Protein AF-A0A251SM09-F1 (afdb_monomer)

InterPro domains:
  IPR006501 Pectinesterase inhibitor domain [PF04043] (27-170)
  IPR006501 Pectinesterase inhibitor domain [SM00856] (23-170)
  IPR006501 Pectinesterase inhibitor domain [TIGR01614] (5-171)
  IPR035513 Invertase/pectin methylesterase inhibitor domain superfamily [G3DSA:1.20.140.40] (22-174)
  IPR035513 Invertase/pectin methylesterase inhibitor domain superfamily [SSF101148] (27-171)

Radius of gyration: 23.4 Å; Cα contacts (8 Å, |Δi|>4): 223; chains: 1; bounding box: 66×74×55 Å

Sequence (217 aa):
MKATFFICFLITFTFSCSSKTTTTTGSINWWCTQTPYYQTCTRYIAESSPSTANISINQFLDITVNTAIDEARLVLKRTQGIEARTNPNGIEKILWHSCADFFDGMVFTLNMVLDHTHQPSTDDIHTWISASITYIDVCEKGFETMNITTDLLPKVTTNLTQLLLNSLAISVVMKGANPPGLHELNFGDELYNFSGLKTVQPDVVVAKDGLGNFTTV

Nearest PDB structures (foldseek):
  1x91-assembly1_A  TM=7.752E-01  e=3.818E-04  Arabidopsis thaliana
  1xg2-assembly1_B  TM=8.541E-01  e=2.281E-03  Actinidia chinensis
  1x8z-assembly1_A-2  TM=7.102E-01  e=6.496E-04  Arabidopsis thaliana
  1x8z-assembly3_A  TM=7.102E-01  e=6.496E-04  Arabidopsis thaliana
  1x8z-assembly2_C  TM=6.693E-01  e=1.160E-03  Arabidopsis thaliana

Secondary structure (DSSP, 8-state):
------------------------EE-HHHHHHHSTTHHHHIIIIITT----S-EEHHHHHHHHHHHHHHHHHHHHHHHHHHHHHS-TTSHHHHHHHHHHHHHHHHHHHHHHHH-TTS---HHHHHHHHHHHHHHHHHHHHHHHHTT---SHHHHHHHHHHHHHHHHHHHHHHHTT---S-GGG---STTHHHHTTTTT---SS---TTS----S--

Foldseek 3Di:
DDDDDDDPPPPPPPPPPPPPPPQDWDDQLVLLVQAQLSVLSCVQQCVVDVDPDIDGLLVSLLRLLVSLLVLLVVLLVVLVVVLVVDDPPDPVSVLSVLLSVLSVVLSVLSVVLVPCVVPDDLLSQLLSLLSSLVSLVVSVVSCVVVVHDDPVSCVSCVSSNSSSSRSNLSSLVVVVDDDVTSNPDDCDPCSCVSSVVVPDPDPDDADPVNPRDDPDD

pLDDT: mean 81.62, std 19.91, range [34.66, 98.75]

Solvent-accessible surface area (backbone atoms only — not comparable to full-atom values): 12563 Å² total; per-residue (Å²): 142,84,82,87,84,87,82,80,82,79,78,80,77,78,75,77,76,74,76,76,77,74,80,61,62,39,31,52,61,59,54,22,67,34,28,56,42,25,71,60,36,35,62,67,47,30,68,72,49,82,55,83,59,68,40,41,62,68,58,50,41,50,53,36,47,52,50,28,39,55,43,29,53,52,37,26,54,52,33,50,54,48,31,74,72,35,59,92,89,38,72,65,25,57,50,32,47,53,32,28,53,31,33,49,52,28,42,56,40,52,50,55,66,68,38,66,90,72,59,69,49,56,64,50,42,35,47,35,46,38,51,39,53,46,36,53,54,53,38,54,46,50,34,58,75,69,71,52,87,65,80,59,56,60,72,55,43,49,67,40,51,43,36,44,51,34,35,41,39,51,31,46,47,70,65,67,52,84,66,101,41,47,44,74,58,68,66,65,98,39,38,57,58,73,61,47,63,76,76,58,75,68,90,59,82,77,50,91,83,71,75,73,79,70,96,72,114

Mean predicted aligned error: 11.38 Å

Structure (mmCIF, N/CA/C/O backbone):
data_AF-A0A251SM09-F1
#
_entry.id   AF-A0A251SM09-F1
#
loop_
_atom_site.group_PDB
_atom_site.id
_atom_site.type_symbol
_atom_site.label_atom_id
_atom_site.label_alt_id
_atom_site.label_comp_id
_atom_site.label_asym_id
_atom_site.label_entity_id
_atom_site.label_seq_id
_atom_site.pdbx_PDB_ins_code
_atom_site.Cartn_x
_atom_site.Cartn_y
_atom_site.Cartn_z
_atom_site.occupancy
_atom_site.B_iso_or_equiv
_atom_site.auth_seq_id
_atom_site.auth_comp_id
_atom_site.auth_asym_id
_atom_site.auth_atom_id
_atom_site.pdbx_PDB_model_num
ATOM 1 N N . MET A 1 1 ? 45.115 -60.097 -28.337 1.00 40.81 1 MET A N 1
ATOM 2 C CA . MET A 1 1 ? 45.601 -58.701 -28.375 1.00 40.81 1 MET A CA 1
ATOM 3 C C . MET A 1 1 ? 44.946 -57.979 -29.539 1.00 40.81 1 MET A C 1
ATOM 5 O O . MET A 1 1 ? 45.237 -58.333 -30.672 1.00 40.81 1 MET A O 1
ATOM 9 N N . LYS A 1 2 ? 44.043 -57.035 -29.260 1.00 34.66 2 LYS A N 1
ATOM 10 C CA . LYS A 1 2 ? 43.692 -55.879 -30.103 1.00 34.66 2 LYS A CA 1
ATOM 11 C C . LYS A 1 2 ? 42.839 -54.955 -29.233 1.00 34.66 2 LYS A C 1
ATOM 13 O O . LYS A 1 2 ? 41.837 -55.387 -28.673 1.00 34.66 2 LYS A O 1
ATOM 18 N N . ALA A 1 3 ? 43.372 -53.763 -29.010 1.00 36.56 3 ALA A N 1
ATOM 19 C CA . ALA A 1 3 ? 42.924 -52.800 -28.023 1.00 36.56 3 ALA A CA 1
ATOM 20 C C . ALA A 1 3 ? 41.714 -51.983 -28.503 1.00 36.56 3 ALA A C 1
ATOM 22 O O . ALA A 1 3 ? 41.488 -51.795 -29.695 1.00 36.56 3 ALA A O 1
ATOM 23 N N . THR A 1 4 ? 40.982 -51.521 -27.498 1.00 39.19 4 THR A N 1
ATOM 24 C CA . THR A 1 4 ? 39.908 -50.525 -27.431 1.00 39.19 4 THR A CA 1
ATOM 25 C C . THR A 1 4 ? 40.112 -49.259 -28.263 1.00 39.19 4 THR A C 1
ATOM 27 O O . THR A 1 4 ? 41.206 -48.712 -28.247 1.00 39.19 4 THR A O 1
ATOM 30 N N . PHE A 1 5 ? 39.019 -48.702 -28.800 1.00 40.19 5 PHE A N 1
ATOM 31 C CA . PHE A 1 5 ? 38.753 -47.254 -28.772 1.00 40.19 5 PHE A CA 1
ATOM 32 C C . PHE A 1 5 ? 37.235 -47.008 -28.717 1.00 40.19 5 PHE A C 1
ATOM 34 O O . PHE A 1 5 ? 36.524 -47.142 -29.709 1.00 40.19 5 PHE A O 1
ATOM 41 N N . PHE A 1 6 ? 36.745 -46.689 -27.517 1.00 42.41 6 PHE A N 1
ATOM 42 C CA . PHE A 1 6 ? 35.409 -46.149 -27.262 1.00 42.41 6 PHE A CA 1
ATOM 43 C C . PHE A 1 6 ? 35.500 -44.637 -27.507 1.00 42.41 6 PHE A C 1
ATOM 45 O O . PHE A 1 6 ? 36.200 -43.938 -26.776 1.00 42.41 6 PHE A O 1
ATOM 52 N N . ILE A 1 7 ? 34.862 -44.129 -28.561 1.00 47.03 7 ILE A N 1
ATOM 53 C CA . ILE A 1 7 ? 34.818 -42.689 -28.842 1.00 47.03 7 ILE A CA 1
ATOM 54 C C . ILE A 1 7 ? 33.615 -42.110 -28.092 1.00 47.03 7 ILE A C 1
ATOM 56 O O . ILE A 1 7 ? 32.473 -42.226 -28.531 1.00 47.03 7 ILE A O 1
ATOM 60 N N . CYS A 1 8 ? 33.886 -41.498 -26.938 1.00 38.41 8 CYS A N 1
ATOM 61 C CA . CYS A 1 8 ? 32.971 -40.579 -26.268 1.00 38.41 8 CYS A CA 1
ATOM 62 C C . CYS A 1 8 ? 32.810 -39.319 -27.127 1.00 38.41 8 CYS A C 1
ATOM 64 O O . CYS A 1 8 ? 33.667 -38.437 -27.104 1.00 38.41 8 CYS A O 1
ATOM 66 N N . PHE A 1 9 ? 31.708 -39.212 -27.867 1.00 41.38 9 PHE A N 1
ATOM 67 C CA . PHE A 1 9 ? 31.295 -37.947 -28.472 1.00 41.38 9 PHE A CA 1
ATOM 68 C C . PHE A 1 9 ? 30.574 -37.109 -27.401 1.00 41.38 9 PHE A C 1
ATOM 70 O O . PHE A 1 9 ? 29.351 -37.117 -27.282 1.00 41.38 9 PHE A O 1
ATOM 77 N N . LEU A 1 10 ? 31.358 -36.426 -26.563 1.00 42.72 10 LEU A N 1
ATOM 78 C CA . LEU A 1 10 ? 30.882 -35.379 -25.658 1.00 42.72 10 LEU A CA 1
ATOM 79 C C . LEU A 1 10 ? 30.533 -34.140 -26.494 1.00 42.72 10 LEU A C 1
ATOM 81 O O . LEU A 1 10 ? 31.370 -33.266 -26.704 1.00 42.72 10 LEU A O 1
ATOM 85 N N . ILE A 1 11 ? 29.298 -34.063 -26.991 1.00 52.12 11 ILE A N 1
ATOM 86 C CA . ILE A 1 11 ? 28.743 -32.806 -27.502 1.00 52.12 11 ILE A CA 1
ATOM 87 C C . ILE A 1 11 ? 28.301 -32.001 -26.282 1.00 52.12 11 ILE A C 1
ATOM 89 O O . ILE A 1 11 ? 27.167 -32.103 -25.820 1.00 52.12 11 ILE A O 1
ATOM 93 N N . THR A 1 12 ? 29.216 -31.207 -25.731 1.00 46.75 12 THR A N 1
ATOM 94 C CA . THR A 1 12 ? 28.869 -30.104 -24.835 1.00 46.75 12 THR A CA 1
ATOM 95 C C . THR A 1 12 ? 28.126 -29.056 -25.655 1.00 46.75 12 THR A C 1
ATOM 97 O O . THR A 1 12 ? 28.721 -28.129 -26.202 1.00 46.75 12 THR 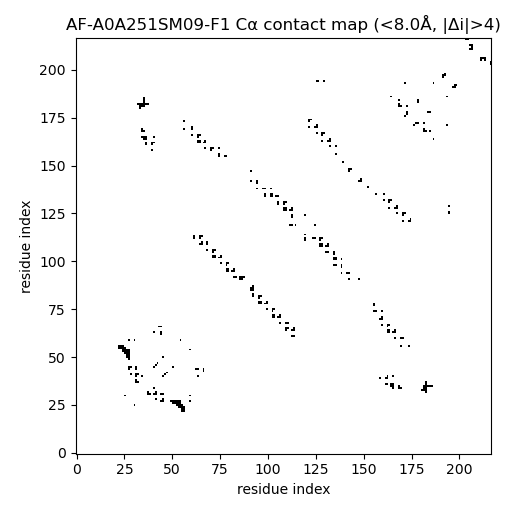A O 1
ATOM 100 N N . PHE A 1 13 ? 26.813 -29.221 -25.781 1.00 48.25 13 PHE A N 1
ATOM 101 C CA . PHE A 1 13 ? 25.936 -28.168 -26.267 1.00 48.25 13 PHE A CA 1
ATOM 102 C C . PHE A 1 13 ? 25.764 -27.167 -25.123 1.00 48.25 13 PHE A C 1
ATOM 104 O O . PHE A 1 13 ? 24.795 -27.209 -24.368 1.00 48.25 13 PHE A O 1
ATOM 111 N N . THR A 1 14 ? 26.753 -26.289 -24.941 1.00 43.91 14 THR A N 1
ATOM 112 C CA . THR A 1 14 ? 26.591 -25.078 -24.135 1.00 43.91 14 THR A CA 1
ATOM 113 C C . THR A 1 14 ? 25.651 -24.156 -24.897 1.00 43.91 14 THR A C 1
ATOM 115 O O . THR A 1 14 ? 26.076 -23.228 -25.585 1.00 43.91 14 THR A O 1
ATOM 118 N N . PHE A 1 15 ? 24.355 -24.444 -24.817 1.00 42.22 15 PHE A N 1
ATOM 119 C CA . PHE A 1 15 ? 23.328 -23.487 -25.176 1.00 42.22 15 PHE A CA 1
ATOM 120 C C . PHE A 1 15 ? 23.304 -22.446 -24.061 1.00 42.22 15 PHE A C 1
ATOM 122 O O . PHE A 1 15 ? 22.501 -22.511 -23.134 1.00 42.22 15 PHE A O 1
ATOM 129 N N . SER A 1 16 ? 24.239 -21.497 -24.122 1.00 35.97 16 SER A N 1
ATOM 130 C CA . SER A 1 16 ? 24.070 -20.225 -23.434 1.00 35.97 16 SER A CA 1
ATOM 131 C C . SER A 1 16 ? 22.885 -19.542 -24.097 1.00 35.97 16 SER A C 1
ATOM 133 O O . SER A 1 16 ? 23.033 -18.788 -25.058 1.00 35.97 16 SER A O 1
ATOM 135 N N . CYS A 1 17 ? 21.685 -19.847 -23.608 1.00 35.75 17 CYS A N 1
ATOM 136 C CA . CYS A 1 17 ? 20.539 -18.987 -23.798 1.00 35.75 17 CYS A CA 1
ATOM 137 C C . CYS A 1 17 ? 20.868 -17.695 -23.044 1.00 35.75 17 CYS A C 1
ATOM 139 O O . CYS A 1 17 ? 20.589 -17.558 -21.856 1.00 35.75 17 CYS A O 1
ATOM 141 N N . SER A 1 18 ? 21.551 -16.762 -23.708 1.00 37.22 18 SER A N 1
ATOM 142 C CA . SER A 1 18 ? 21.525 -15.375 -23.273 1.00 37.22 18 SER A CA 1
ATOM 143 C C . SER A 1 18 ? 20.091 -14.908 -23.461 1.00 37.22 18 SER A C 1
ATOM 145 O O . SER A 1 18 ? 19.724 -14.430 -24.535 1.00 37.22 18 SER A O 1
ATOM 147 N N . SER A 1 19 ? 19.278 -15.063 -22.418 1.00 39.91 19 SER A N 1
ATOM 148 C CA . SER A 1 19 ? 18.071 -14.270 -22.248 1.00 39.91 19 SER A CA 1
ATOM 149 C C . SER A 1 19 ? 18.524 -12.818 -22.276 1.00 39.91 19 SER A C 1
ATOM 151 O O . SER A 1 19 ? 19.029 -12.291 -21.288 1.00 39.91 19 SER A O 1
ATOM 153 N N . LYS A 1 20 ? 18.437 -12.178 -23.445 1.00 38.66 20 LYS A N 1
ATOM 154 C CA . LYS A 1 20 ? 18.522 -10.727 -23.533 1.00 38.66 20 LYS A CA 1
ATOM 155 C C . LYS A 1 20 ? 17.325 -10.221 -22.743 1.00 38.66 20 LYS A C 1
ATOM 157 O O . LYS A 1 20 ? 16.211 -10.229 -23.255 1.00 38.66 20 LYS A O 1
ATOM 162 N N . THR A 1 21 ? 17.541 -9.833 -21.493 1.00 43.03 21 THR A N 1
ATOM 163 C CA . THR A 1 21 ? 16.597 -9.000 -20.760 1.00 43.03 21 THR A CA 1
ATOM 164 C C . THR A 1 21 ? 16.536 -7.682 -21.517 1.00 43.03 21 THR A C 1
ATOM 166 O O . THR A 1 21 ? 17.366 -6.793 -21.352 1.00 43.03 21 THR A O 1
ATOM 169 N N . THR A 1 22 ? 15.604 -7.571 -22.460 1.00 49.38 22 THR A N 1
ATOM 170 C CA . THR A 1 22 ? 15.238 -6.276 -23.017 1.00 49.38 22 THR A CA 1
ATOM 171 C C . THR A 1 22 ? 14.690 -5.464 -21.858 1.00 49.38 22 THR A C 1
ATOM 173 O O . THR A 1 22 ? 13.585 -5.731 -21.386 1.00 49.38 22 THR A O 1
ATOM 176 N N . THR A 1 23 ? 15.487 -4.523 -21.350 1.00 63.53 23 THR A N 1
ATOM 177 C CA . THR A 1 23 ? 15.051 -3.573 -20.330 1.00 63.53 23 THR A CA 1
ATOM 178 C C . THR A 1 23 ? 13.904 -2.769 -20.925 1.00 63.53 23 THR A C 1
ATOM 180 O O . THR A 1 23 ? 14.122 -1.850 -21.714 1.00 63.53 23 THR A O 1
ATOM 183 N N . THR A 1 24 ? 12.673 -3.168 -20.608 1.00 80.56 24 THR A N 1
ATOM 184 C CA . THR A 1 24 ? 11.477 -2.464 -21.066 1.00 80.56 24 THR A CA 1
ATOM 185 C C . THR A 1 24 ? 11.518 -1.066 -20.469 1.00 80.56 24 THR A C 1
ATOM 187 O O . THR A 1 24 ? 11.644 -0.901 -19.253 1.00 80.56 24 THR A O 1
ATOM 190 N N . THR A 1 25 ? 11.473 -0.060 -21.338 1.00 89.50 25 THR A N 1
ATOM 191 C CA . THR A 1 25 ? 11.420 1.348 -20.948 1.00 89.50 25 THR A CA 1
ATOM 192 C C . THR A 1 25 ? 10.207 1.993 -21.595 1.00 89.50 25 THR A C 1
ATOM 194 O O . THR A 1 25 ? 9.814 1.623 -22.701 1.00 89.50 25 THR A O 1
ATOM 197 N N . GLY A 1 26 ? 9.613 2.956 -20.904 1.00 90.44 26 GLY A N 1
ATOM 198 C CA . GLY A 1 26 ? 8.434 3.663 -21.382 1.00 90.44 26 GLY A CA 1
ATOM 199 C C . GLY A 1 26 ? 8.214 4.951 -20.607 1.00 90.44 26 GLY A C 1
ATOM 200 O O . GLY A 1 26 ? 8.787 5.150 -19.535 1.00 90.44 26 GLY A O 1
ATOM 201 N N . SER A 1 27 ? 7.400 5.843 -21.164 1.00 92.25 27 SER A N 1
ATOM 202 C CA . SER A 1 27 ? 6.956 7.041 -20.445 1.00 92.25 27 SER A CA 1
ATOM 203 C C . SER A 1 27 ? 6.080 6.663 -19.247 1.00 92.25 27 SER A C 1
ATOM 205 O O . SER A 1 27 ? 5.432 5.614 -19.257 1.00 92.25 27 SER A O 1
ATOM 207 N N . ILE A 1 28 ? 5.996 7.541 -18.243 1.00 93.12 28 ILE A N 1
ATOM 208 C CA . ILE A 1 28 ? 5.111 7.354 -17.079 1.00 93.12 28 ILE A CA 1
ATOM 209 C C . ILE A 1 28 ? 3.658 7.130 -17.518 1.00 93.12 28 ILE A C 1
ATOM 211 O O . ILE A 1 28 ? 2.991 6.231 -17.016 1.00 93.12 28 ILE A O 1
ATOM 215 N N . ASN A 1 29 ? 3.176 7.910 -18.493 1.00 92.31 29 ASN A N 1
ATOM 216 C CA . ASN A 1 29 ? 1.813 7.763 -18.995 1.00 92.31 29 ASN A CA 1
ATOM 217 C C . ASN A 1 29 ? 1.586 6.376 -19.608 1.00 92.31 29 ASN A C 1
ATOM 219 O O . ASN A 1 29 ? 0.585 5.732 -19.309 1.00 92.31 29 ASN A O 1
ATOM 223 N N . TRP A 1 30 ? 2.529 5.895 -20.425 1.00 91.44 30 TRP A N 1
ATOM 224 C CA . TRP A 1 30 ? 2.449 4.543 -20.972 1.00 91.44 30 TRP A CA 1
ATOM 225 C C . TRP A 1 30 ? 2.431 3.504 -19.851 1.00 91.44 30 TRP A C 1
ATOM 227 O O . TRP A 1 30 ? 1.518 2.687 -19.818 1.00 91.44 30 TRP A O 1
ATOM 237 N N . TRP A 1 31 ? 3.348 3.586 -18.886 1.00 92.44 31 TRP A N 1
ATOM 238 C CA . TRP A 1 31 ? 3.381 2.667 -17.751 1.00 92.44 31 TRP A CA 1
ATOM 239 C C . TRP A 1 31 ? 2.065 2.643 -16.959 1.00 92.44 31 TRP A C 1
ATOM 241 O O . TRP A 1 31 ? 1.559 1.561 -16.673 1.00 92.44 31 TRP A O 1
ATOM 251 N N . CYS A 1 32 ? 1.448 3.798 -16.692 1.00 93.50 32 CYS A N 1
ATOM 252 C CA . CYS A 1 32 ? 0.138 3.858 -16.038 1.00 93.50 32 CYS A CA 1
ATOM 253 C C . CYS A 1 32 ? -0.972 3.172 -16.838 1.00 93.50 32 CYS A C 1
ATOM 255 O O . CYS A 1 32 ? -1.816 2.513 -16.242 1.00 93.50 32 CYS A O 1
ATOM 257 N N . THR A 1 33 ? -0.974 3.264 -18.175 1.00 91.25 33 THR A N 1
ATOM 258 C CA . THR A 1 33 ? -1.956 2.517 -18.993 1.00 91.25 33 THR A CA 1
ATOM 259 C C . THR A 1 33 ? -1.786 1.009 -18.888 1.00 91.25 33 THR A C 1
ATOM 261 O O . THR A 1 33 ? -2.719 0.272 -19.188 1.00 91.25 33 THR A O 1
ATOM 264 N N . GLN A 1 34 ? -0.604 0.553 -18.471 1.00 89.06 34 GLN A N 1
ATOM 265 C CA . GLN A 1 34 ? -0.368 -0.856 -18.248 1.00 89.06 34 GLN A CA 1
ATOM 266 C C . GLN A 1 34 ? -0.895 -1.298 -16.882 1.00 89.06 34 GLN A C 1
ATOM 268 O O . GLN A 1 34 ? -1.129 -2.475 -16.728 1.00 89.06 34 GLN A O 1
ATOM 273 N N . THR A 1 35 ? -1.124 -0.447 -15.881 1.00 89.50 35 THR A N 1
ATOM 274 C CA . THR A 1 35 ? -1.537 -0.934 -14.551 1.00 89.50 35 THR A CA 1
ATOM 275 C C . THR A 1 35 ? -3.037 -1.288 -14.489 1.00 89.50 35 THR A C 1
ATOM 277 O O . THR A 1 35 ? -3.842 -0.749 -15.259 1.00 89.50 35 THR A O 1
ATOM 280 N N . PRO A 1 36 ? -3.474 -2.174 -13.570 1.00 90.31 36 PRO A N 1
ATOM 281 C CA . PRO A 1 36 ? -4.890 -2.549 -13.465 1.00 90.31 36 PRO A CA 1
ATOM 282 C C . PRO A 1 36 ? -5.781 -1.378 -13.029 1.00 90.31 36 PRO A C 1
ATOM 284 O O . PRO A 1 36 ? -6.896 -1.230 -13.523 1.00 90.31 36 PRO A O 1
ATOM 287 N N . TYR A 1 37 ? -5.270 -0.471 -12.188 1.00 92.62 37 TYR A N 1
ATOM 288 C CA . TYR A 1 37 ? -5.951 0.769 -11.800 1.00 92.62 37 TYR A CA 1
ATOM 289 C C . TYR A 1 37 ? -5.323 1.981 -12.489 1.00 92.62 37 TYR A C 1
ATOM 291 O O . TYR A 1 37 ? -4.775 2.879 -11.836 1.00 92.62 37 TYR A O 1
ATOM 299 N N . TYR A 1 38 ? -5.402 2.002 -13.823 1.00 94.19 38 TYR A N 1
ATOM 300 C CA . TYR A 1 38 ? -4.773 3.028 -14.660 1.00 94.19 38 TYR A CA 1
ATOM 301 C C . TYR A 1 38 ? -5.224 4.453 -14.305 1.00 94.19 38 TYR A C 1
ATOM 303 O O . TYR A 1 38 ? -4.393 5.350 -14.228 1.00 94.19 38 TYR A O 1
ATOM 311 N N . GLN A 1 39 ? -6.513 4.672 -14.011 1.00 95.50 39 GLN A N 1
ATOM 312 C CA . GLN A 1 39 ? -7.045 6.002 -13.666 1.00 95.50 39 GLN A CA 1
ATOM 313 C C . GLN A 1 39 ? -6.394 6.565 -12.399 1.00 95.50 39 GLN A C 1
ATOM 315 O O . GLN A 1 39 ? -6.033 7.741 -12.336 1.00 95.50 39 GLN A O 1
ATOM 320 N N . THR A 1 40 ? -6.213 5.710 -11.393 1.00 95.81 40 THR A N 1
ATOM 321 C CA . THR A 1 40 ? -5.561 6.080 -10.135 1.00 95.81 40 THR A CA 1
ATOM 322 C C . THR A 1 40 ? -4.070 6.298 -10.339 1.00 95.81 40 THR A C 1
ATOM 324 O O . THR A 1 40 ? -3.541 7.276 -9.817 1.00 95.81 40 THR A O 1
ATOM 327 N N . CYS A 1 41 ? -3.408 5.486 -11.169 1.00 96.25 41 CYS A N 1
ATOM 328 C CA . CYS A 1 41 ? -2.023 5.743 -11.564 1.00 96.25 41 CYS A CA 1
ATOM 329 C C . CYS A 1 41 ? -1.874 7.100 -12.263 1.00 96.25 41 CYS A C 1
ATOM 331 O O . CYS A 1 41 ? -1.058 7.918 -11.850 1.00 96.25 41 CYS A O 1
ATOM 333 N N . THR A 1 42 ? -2.692 7.386 -13.280 1.00 95.06 42 THR A N 1
ATOM 334 C CA . THR A 1 42 ? -2.628 8.647 -14.028 1.00 95.06 42 THR A CA 1
ATOM 335 C C . THR A 1 42 ? -2.777 9.847 -13.098 1.00 95.06 42 THR A C 1
ATOM 337 O O . THR A 1 42 ? -1.922 10.728 -13.107 1.00 95.06 42 THR A O 1
ATOM 340 N N . ARG A 1 43 ? -3.796 9.837 -12.233 1.00 95.81 43 ARG A N 1
ATOM 341 C CA . ARG A 1 43 ? -4.071 10.932 -11.298 1.00 95.81 43 ARG A CA 1
ATOM 342 C C . ARG A 1 43 ? -2.957 11.162 -10.278 1.00 95.81 43 ARG A C 1
ATOM 344 O O . ARG A 1 43 ? -2.604 12.301 -9.998 1.00 95.81 43 ARG A O 1
ATOM 351 N N . TYR A 1 44 ? -2.433 10.099 -9.673 1.00 95.81 44 TYR A N 1
ATOM 352 C CA . TYR A 1 44 ? -1.445 10.248 -8.602 1.00 95.81 44 TYR A CA 1
ATOM 353 C C . TYR A 1 44 ? -0.008 10.380 -9.103 1.00 95.81 44 TYR A C 1
ATOM 355 O O . TYR A 1 44 ? 0.809 10.985 -8.415 1.00 95.81 44 TYR A O 1
ATOM 363 N N . ILE A 1 45 ? 0.307 9.817 -10.271 1.00 94.19 45 ILE A N 1
ATOM 364 C CA . ILE A 1 45 ? 1.683 9.661 -10.754 1.00 94.19 45 ILE A CA 1
ATOM 365 C C . ILE A 1 45 ? 1.918 10.461 -12.037 1.00 94.19 45 ILE A C 1
ATOM 367 O O . ILE A 1 45 ? 2.832 11.281 -12.095 1.00 94.19 45 ILE A O 1
ATOM 371 N N . ALA A 1 46 ? 1.115 10.243 -13.082 1.00 89.31 46 ALA A N 1
ATOM 372 C CA . ALA A 1 46 ? 1.358 10.892 -14.374 1.00 89.31 46 ALA A CA 1
ATOM 373 C C . ALA A 1 46 ? 1.074 12.404 -14.337 1.00 89.31 46 ALA A C 1
ATOM 375 O O . ALA A 1 46 ? 1.819 13.186 -14.924 1.00 89.31 46 ALA A O 1
ATOM 376 N N . GLU A 1 47 ? 0.023 12.821 -13.630 1.00 90.00 47 GLU A N 1
ATOM 377 C CA . GLU A 1 47 ? -0.343 14.235 -13.475 1.00 90.00 47 GLU A CA 1
ATOM 378 C C . GLU A 1 47 ? 0.585 14.981 -12.506 1.00 90.00 47 GLU A C 1
ATOM 380 O O . GLU A 1 47 ? 0.850 16.167 -12.697 1.00 90.00 47 GLU A O 1
ATOM 385 N N . SER A 1 48 ? 1.108 14.294 -11.485 1.00 82.12 48 SER A N 1
ATOM 386 C CA . SER A 1 48 ? 2.029 14.880 -10.502 1.00 82.12 48 SER A CA 1
ATOM 387 C C . SER A 1 48 ? 3.463 14.998 -11.028 1.00 82.12 48 SER A C 1
ATOM 389 O O . SER A 1 48 ? 4.212 15.871 -10.587 1.00 82.12 48 SER A O 1
ATOM 391 N N . SER A 1 49 ? 3.837 14.159 -11.999 1.00 75.88 49 SER A N 1
ATOM 392 C CA . SER A 1 49 ? 5.149 14.152 -12.641 1.00 75.88 49 SER A CA 1
ATOM 393 C C . SER A 1 49 ? 5.005 14.023 -14.163 1.00 75.88 49 SER A C 1
ATOM 395 O O . SER A 1 49 ? 5.161 12.928 -14.716 1.00 75.88 49 SER A O 1
ATOM 397 N N . PRO A 1 50 ? 4.734 15.135 -14.878 1.00 69.62 50 PRO A N 1
ATOM 398 C CA . PRO A 1 50 ? 4.631 15.157 -16.335 1.00 69.62 50 PRO A CA 1
ATOM 399 C C . PRO A 1 50 ? 6.028 15.083 -16.974 1.00 69.62 50 PRO A C 1
ATOM 401 O O . PRO A 1 50 ? 6.483 15.995 -17.663 1.00 69.62 50 PRO A O 1
ATOM 404 N N . SER A 1 51 ? 6.754 13.999 -16.708 1.00 76.12 51 SER A N 1
ATOM 405 C CA . SER A 1 51 ? 8.030 13.701 -17.345 1.00 76.12 51 SER A CA 1
ATOM 406 C C . SER A 1 51 ? 7.797 12.995 -18.677 1.00 76.12 51 SER A C 1
ATOM 408 O O . SER A 1 51 ? 7.040 12.028 -18.770 1.00 76.12 51 SER A O 1
ATOM 410 N N . THR A 1 52 ? 8.494 13.453 -19.714 1.00 75.06 52 THR A N 1
ATOM 411 C CA . THR A 1 52 ? 8.532 12.798 -21.030 1.00 75.06 52 THR A CA 1
ATOM 412 C C . THR A 1 52 ? 9.663 11.776 -21.145 1.00 75.06 52 THR A C 1
ATOM 414 O O . THR A 1 52 ? 9.791 11.122 -22.180 1.00 75.06 52 THR A O 1
ATOM 417 N N . ALA A 1 53 ? 10.492 11.628 -20.106 1.00 87.19 53 ALA A N 1
ATOM 418 C CA . ALA A 1 53 ? 11.593 10.679 -20.110 1.00 87.19 53 ALA A CA 1
ATOM 419 C C . ALA A 1 53 ? 11.078 9.235 -20.062 1.00 87.19 53 ALA A C 1
ATOM 421 O O . ALA A 1 53 ? 10.145 8.909 -19.324 1.00 87.19 53 ALA A O 1
ATOM 422 N N . ASN A 1 54 ? 11.734 8.359 -20.821 1.00 91.88 54 ASN A N 1
ATOM 423 C CA . ASN A 1 54 ? 11.510 6.926 -20.704 1.00 91.88 54 ASN A CA 1
ATOM 424 C C . ASN A 1 54 ? 12.209 6.404 -19.449 1.00 91.88 54 ASN A C 1
ATOM 426 O O . ASN A 1 54 ? 13.408 6.621 -19.265 1.00 91.88 54 ASN A O 1
ATOM 430 N N . ILE A 1 55 ? 11.459 5.691 -18.617 1.00 93.12 55 ILE A N 1
ATOM 431 C CA . ILE A 1 55 ? 11.938 5.079 -17.379 1.00 93.12 55 ILE A CA 1
ATOM 432 C C . ILE A 1 55 ? 11.836 3.558 -17.464 1.00 93.12 55 ILE A C 1
ATOM 434 O O . ILE A 1 55 ? 10.971 3.012 -18.157 1.00 93.12 55 ILE A O 1
ATOM 438 N N . SER A 1 56 ? 12.744 2.880 -16.770 1.00 93.38 56 SER A N 1
ATOM 439 C CA . SER A 1 56 ? 12.724 1.427 -16.589 1.00 93.3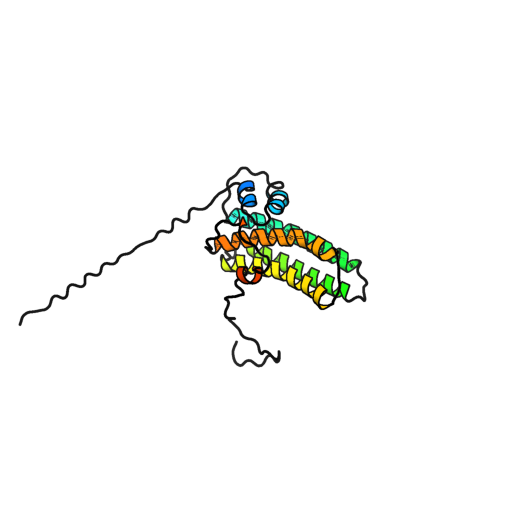8 56 SER A CA 1
ATOM 440 C C . SER A 1 56 ? 11.594 0.978 -15.658 1.00 93.38 56 SER A C 1
ATOM 442 O O . SER A 1 56 ? 11.059 1.775 -14.888 1.00 93.38 56 SER A O 1
ATOM 444 N N . ILE A 1 57 ? 11.277 -0.319 -15.684 1.00 91.69 57 ILE A N 1
ATOM 445 C CA . ILE A 1 57 ? 10.304 -0.922 -14.762 1.00 91.69 57 ILE A CA 1
ATOM 446 C C . ILE A 1 57 ? 10.685 -0.726 -13.285 1.00 91.69 57 ILE A C 1
ATOM 448 O O . ILE A 1 57 ? 9.813 -0.423 -12.480 1.00 91.69 57 ILE A O 1
ATOM 452 N N . ASN A 1 58 ? 11.978 -0.798 -12.942 1.00 93.19 58 ASN A N 1
ATOM 453 C CA . ASN A 1 58 ? 12.458 -0.575 -11.572 1.00 93.19 58 ASN A CA 1
ATOM 454 C C . ASN A 1 58 ? 12.210 0.872 -11.123 1.00 93.19 58 ASN A C 1
ATOM 456 O O . ASN A 1 58 ? 11.694 1.110 -10.041 1.00 93.19 58 ASN A O 1
ATOM 460 N N . GLN A 1 59 ? 12.500 1.847 -11.989 1.00 94.44 59 GLN A N 1
ATOM 461 C CA . GLN A 1 59 ? 12.205 3.253 -11.696 1.00 94.44 59 GLN A CA 1
ATOM 462 C C . GLN A 1 59 ? 10.698 3.507 -11.576 1.00 94.44 59 GLN A C 1
ATOM 464 O O . GLN A 1 59 ? 10.274 4.318 -10.758 1.00 94.44 59 GLN A O 1
ATOM 469 N N . PHE A 1 60 ? 9.879 2.833 -12.387 1.00 95.06 60 PHE A N 1
ATOM 470 C CA . PHE A 1 60 ? 8.427 2.954 -12.287 1.00 95.06 60 PHE A CA 1
ATOM 471 C C . PHE A 1 60 ? 7.869 2.294 -11.014 1.00 95.06 60 PHE A C 1
ATOM 473 O O . PHE A 1 60 ? 6.947 2.842 -10.406 1.00 95.06 60 PHE A O 1
ATOM 480 N N . LEU A 1 61 ? 8.454 1.175 -10.566 1.00 95.94 61 LEU A N 1
ATOM 481 C CA . LEU A 1 61 ? 8.158 0.573 -9.266 1.00 95.94 61 LEU A CA 1
ATOM 482 C C . LEU A 1 61 ? 8.454 1.564 -8.136 1.00 95.94 61 LEU A C 1
ATOM 484 O O . LEU A 1 61 ? 7.558 1.829 -7.340 1.00 95.94 61 LEU A O 1
ATOM 488 N N . ASP A 1 62 ? 9.654 2.154 -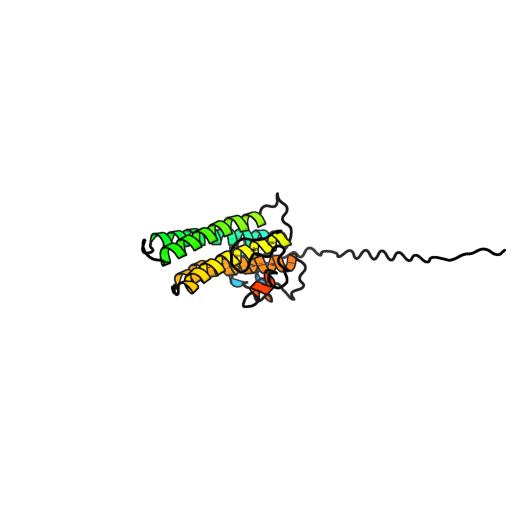8.109 1.00 96.62 62 ASP A N 1
ATOM 489 C CA . ASP A 1 62 ? 10.055 3.121 -7.077 1.00 96.62 62 ASP A CA 1
ATOM 490 C C . ASP A 1 62 ? 9.058 4.283 -6.980 1.00 96.62 62 ASP A C 1
ATOM 492 O O . ASP A 1 62 ? 8.618 4.654 -5.892 1.00 96.62 62 ASP A O 1
ATOM 496 N N . ILE A 1 63 ? 8.642 4.828 -8.127 1.00 96.31 63 ILE A N 1
ATOM 497 C CA . ILE A 1 63 ? 7.651 5.909 -8.189 1.00 96.31 63 ILE A CA 1
ATOM 498 C C . ILE A 1 63 ? 6.296 5.449 -7.633 1.00 96.31 63 ILE A C 1
ATOM 500 O O . ILE A 1 63 ? 5.675 6.172 -6.850 1.00 96.31 63 ILE A O 1
ATOM 504 N N . THR A 1 64 ? 5.827 4.261 -8.022 1.00 96.88 64 THR A N 1
ATOM 505 C CA . THR A 1 64 ? 4.509 3.751 -7.608 1.00 96.88 64 THR A CA 1
ATOM 506 C C . THR A 1 64 ? 4.486 3.429 -6.114 1.00 96.88 64 THR A C 1
ATOM 508 O O . THR A 1 64 ? 3.550 3.823 -5.418 1.00 96.88 64 THR A O 1
ATOM 511 N N . VAL A 1 65 ? 5.547 2.808 -5.595 1.00 98.38 65 VAL A N 1
ATOM 512 C CA . VAL A 1 65 ? 5.709 2.496 -4.169 1.00 98.38 65 VAL A CA 1
ATOM 513 C C . VAL A 1 65 ? 5.841 3.771 -3.342 1.00 98.38 65 VAL A C 1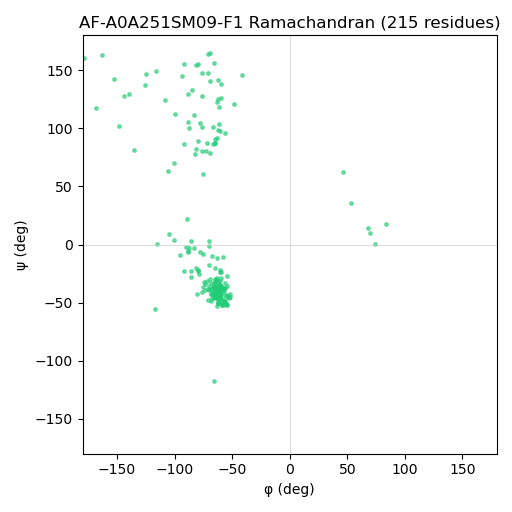
ATOM 515 O O . VAL A 1 65 ? 5.149 3.909 -2.337 1.00 98.38 65 VAL A O 1
ATOM 518 N N . ASN A 1 66 ? 6.652 4.741 -3.772 1.00 98.12 66 ASN A N 1
ATOM 519 C CA . ASN A 1 66 ? 6.769 6.018 -3.065 1.00 98.12 66 ASN A CA 1
ATOM 520 C C . ASN A 1 66 ? 5.423 6.759 -3.009 1.00 98.12 66 ASN A C 1
ATOM 522 O O . ASN A 1 66 ? 5.038 7.288 -1.969 1.00 98.12 66 ASN A O 1
ATOM 526 N N . THR A 1 67 ? 4.658 6.725 -4.101 1.00 98.06 67 THR A N 1
ATOM 527 C CA . THR A 1 67 ? 3.302 7.291 -4.146 1.00 98.06 67 THR A CA 1
ATOM 528 C C . THR A 1 67 ? 2.350 6.568 -3.184 1.00 98.06 67 THR A C 1
ATOM 530 O O . THR A 1 67 ? 1.553 7.212 -2.501 1.00 98.06 67 THR A O 1
ATOM 533 N N . ALA A 1 68 ? 2.441 5.237 -3.087 1.00 98.50 68 ALA A N 1
ATOM 534 C CA . ALA A 1 68 ? 1.669 4.456 -2.123 1.00 98.50 68 ALA A CA 1
ATOM 535 C C . ALA A 1 68 ? 2.060 4.778 -0.670 1.00 98.50 68 ALA A C 1
ATOM 537 O O . ALA A 1 68 ? 1.176 4.884 0.173 1.00 9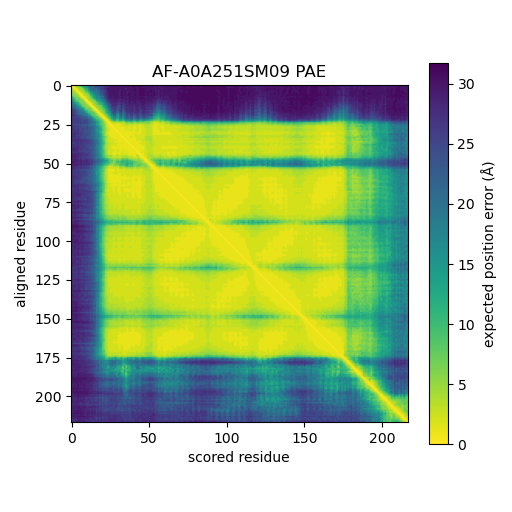8.50 68 ALA A O 1
ATOM 538 N N . ILE A 1 69 ? 3.346 5.005 -0.377 1.00 98.75 69 ILE A N 1
ATOM 539 C CA . ILE A 1 69 ? 3.820 5.453 0.946 1.00 98.75 69 ILE A CA 1
ATOM 540 C C . ILE A 1 69 ? 3.203 6.804 1.317 1.00 98.75 69 ILE A C 1
ATOM 542 O O . ILE A 1 69 ? 2.751 6.989 2.450 1.00 98.75 69 ILE A O 1
ATOM 546 N N . ASP A 1 70 ? 3.169 7.750 0.380 1.00 98.31 70 ASP A N 1
ATOM 547 C CA . ASP A 1 70 ? 2.595 9.070 0.632 1.00 98.31 70 ASP A CA 1
ATOM 548 C C . ASP A 1 70 ? 1.085 8.991 0.903 1.00 98.31 70 ASP A C 1
ATOM 550 O O . ASP A 1 70 ? 0.609 9.581 1.879 1.00 98.31 70 ASP A O 1
ATOM 554 N N . GLU A 1 71 ? 0.328 8.200 0.134 1.00 98.38 71 GLU A N 1
ATOM 555 C CA . GLU A 1 71 ? -1.090 7.959 0.440 1.00 98.38 71 GLU A CA 1
ATOM 556 C C . GLU A 1 71 ? -1.262 7.172 1.753 1.00 98.38 71 GLU A C 1
ATOM 558 O O . GLU A 1 71 ? -2.157 7.501 2.531 1.00 98.38 71 GLU A O 1
ATOM 563 N N . ALA A 1 72 ? -0.389 6.211 2.076 1.00 98.56 72 ALA A N 1
ATOM 564 C CA . ALA A 1 72 ? -0.433 5.458 3.334 1.00 98.56 72 ALA A CA 1
ATOM 565 C C . ALA A 1 72 ? -0.256 6.372 4.554 1.00 98.56 72 ALA A C 1
ATOM 567 O O . ALA A 1 72 ? -1.010 6.269 5.521 1.00 98.56 72 ALA A O 1
ATOM 568 N N . ARG A 1 73 ? 0.658 7.349 4.491 1.00 98.75 73 ARG A N 1
ATOM 569 C CA . ARG A 1 73 ? 0.815 8.379 5.535 1.00 98.75 73 ARG A CA 1
ATOM 570 C C . ARG A 1 73 ? -0.443 9.239 5.689 1.00 98.75 73 ARG A C 1
ATOM 572 O O . ARG A 1 73 ? -0.823 9.588 6.810 1.00 98.75 73 ARG A O 1
ATOM 579 N N . LEU A 1 74 ? -1.112 9.582 4.584 1.00 98.38 74 LEU A N 1
ATOM 580 C CA . LEU A 1 74 ? -2.388 10.305 4.627 1.00 98.38 74 LEU A CA 1
ATOM 581 C C . LEU A 1 74 ? -3.497 9.451 5.250 1.00 98.38 74 LEU A C 1
ATOM 583 O O . LEU A 1 74 ? -4.266 9.957 6.071 1.00 98.38 74 LEU A O 1
ATOM 587 N N . VAL A 1 75 ? -3.568 8.170 4.892 1.00 98.31 75 VAL A N 1
ATOM 588 C CA . VAL A 1 75 ? -4.511 7.189 5.438 1.00 98.31 75 VAL A CA 1
ATOM 589 C C . VAL A 1 75 ? -4.296 6.976 6.933 1.00 98.31 75 VAL A C 1
ATOM 591 O O . VAL A 1 75 ? -5.264 7.067 7.688 1.00 98.31 75 VAL A O 1
ATOM 594 N N . LEU A 1 76 ? -3.052 6.812 7.385 1.00 98.69 76 LEU A N 1
ATOM 595 C CA . LEU A 1 76 ? -2.688 6.737 8.801 1.00 98.69 76 LEU A CA 1
ATOM 596 C C . LEU A 1 76 ? -3.204 7.962 9.566 1.00 98.69 76 LEU A C 1
ATOM 598 O O . LEU A 1 76 ? -3.953 7.833 10.535 1.00 98.69 76 LEU A O 1
ATOM 602 N N . LYS A 1 77 ? -2.899 9.170 9.077 1.00 98.50 77 LYS A N 1
ATOM 603 C CA . LYS A 1 77 ? -3.345 10.419 9.712 1.00 98.50 77 LYS A CA 1
ATOM 604 C C . LYS A 1 77 ? -4.871 10.552 9.742 1.00 98.50 77 LYS A C 1
ATOM 606 O O . LYS A 1 77 ? -5.435 11.005 10.740 1.00 98.50 77 LYS A O 1
ATOM 611 N N . ARG A 1 78 ? -5.558 10.195 8.649 1.00 98.00 78 ARG A N 1
ATOM 612 C CA . ARG A 1 78 ? -7.032 10.195 8.584 1.00 98.00 78 ARG A CA 1
ATOM 613 C C . ARG A 1 78 ? -7.612 9.226 9.612 1.00 98.00 78 ARG A C 1
ATOM 615 O O . ARG A 1 78 ? -8.531 9.611 10.330 1.00 98.00 78 ARG A O 1
ATOM 622 N N . THR A 1 79 ? -7.036 8.033 9.709 1.00 98.12 79 THR A N 1
ATOM 623 C CA . THR A 1 79 ? -7.440 6.964 10.628 1.00 98.12 79 THR A CA 1
ATOM 624 C C . THR A 1 79 ? -7.290 7.386 12.085 1.00 98.12 79 THR A C 1
ATOM 626 O O . THR A 1 79 ? -8.274 7.369 12.819 1.00 98.12 79 THR A O 1
ATOM 629 N N . GLN A 1 80 ? -6.129 7.919 12.473 1.00 98.12 80 GLN A N 1
ATOM 630 C CA . GLN A 1 80 ? -5.906 8.497 13.806 1.00 98.12 80 GLN A CA 1
ATOM 631 C C . GLN A 1 80 ? -6.902 9.627 14.119 1.00 98.12 80 GLN A C 1
ATOM 633 O O . GLN A 1 80 ? -7.413 9.756 15.232 1.00 98.12 80 GLN A O 1
ATOM 638 N N . GLY A 1 81 ? -7.237 10.451 13.121 1.00 98.00 81 GLY A N 1
ATOM 639 C CA . GLY A 1 81 ? -8.256 11.489 13.265 1.00 98.00 81 GLY A CA 1
ATOM 640 C C . GLY A 1 81 ? -9.668 10.937 13.498 1.00 98.00 81 GLY A C 1
ATOM 641 O O . GLY A 1 81 ? -10.451 11.558 14.219 1.00 98.00 81 GLY A O 1
ATOM 642 N N . ILE A 1 82 ? -10.018 9.803 12.887 1.00 96.81 82 ILE A N 1
ATOM 643 C CA . ILE A 1 82 ? -11.295 9.111 13.117 1.00 96.81 82 ILE A CA 1
ATOM 644 C C . ILE A 1 82 ? -11.297 8.477 14.510 1.00 96.81 82 ILE A C 1
ATOM 646 O O . ILE A 1 82 ? -12.223 8.725 15.283 1.00 96.81 82 ILE A O 1
ATOM 650 N N . GLU A 1 83 ? -10.235 7.760 14.876 1.00 97.06 83 GLU A N 1
ATOM 651 C CA . GLU A 1 83 ? -10.045 7.159 16.200 1.00 97.06 83 GLU A CA 1
ATOM 652 C C . GLU A 1 83 ? -10.226 8.190 17.331 1.00 97.06 83 GLU A C 1
ATOM 654 O O . GLU A 1 83 ? -10.948 7.955 18.306 1.00 97.06 83 GLU A O 1
ATOM 659 N N . ALA A 1 84 ? -9.626 9.375 17.182 1.00 97.56 84 ALA A N 1
ATOM 660 C CA . ALA A 1 84 ? -9.709 10.454 18.165 1.00 97.56 84 ALA A CA 1
ATOM 661 C C . ALA A 1 84 ? -11.141 10.982 18.375 1.00 97.56 84 ALA A C 1
ATOM 663 O O . ALA A 1 84 ? -11.464 11.451 19.465 1.00 97.56 84 ALA A O 1
ATOM 664 N N . ARG A 1 85 ? -11.998 10.902 17.349 1.00 96.31 85 ARG A N 1
ATOM 665 C CA . ARG A 1 85 ? -13.407 11.337 17.392 1.00 96.31 85 ARG A CA 1
ATOM 666 C C . ARG A 1 85 ? -14.385 10.202 17.696 1.00 96.31 85 ARG A C 1
ATOM 668 O O . ARG A 1 85 ? -15.563 10.468 17.919 1.00 96.31 85 ARG A O 1
ATOM 675 N N . THR A 1 86 ? -13.912 8.960 17.695 1.00 95.69 86 THR A N 1
ATOM 676 C CA . THR A 1 86 ? -14.727 7.778 17.982 1.00 95.69 86 THR A CA 1
ATOM 677 C C . THR A 1 86 ? -14.979 7.671 19.485 1.00 95.69 86 THR A C 1
ATOM 679 O O . THR A 1 86 ? -14.135 8.063 20.296 1.00 95.69 86 THR A O 1
ATOM 682 N N . ASN A 1 87 ? -16.148 7.143 19.867 1.00 94.50 87 ASN A N 1
ATOM 683 C CA . ASN A 1 87 ? -16.524 6.942 21.267 1.00 94.50 87 ASN A CA 1
ATOM 684 C C . ASN A 1 87 ? -15.386 6.239 22.042 1.00 94.50 87 ASN A C 1
ATOM 686 O O . ASN A 1 87 ? -15.027 5.116 21.678 1.00 94.50 87 ASN A O 1
ATOM 690 N N . PRO A 1 88 ? -14.837 6.849 23.113 1.00 91.38 88 PRO A N 1
ATOM 691 C CA . PRO A 1 88 ? -13.678 6.318 23.831 1.00 91.38 88 PRO A CA 1
ATOM 692 C C . PRO A 1 88 ? -13.891 4.928 24.437 1.00 91.38 88 PRO A C 1
ATOM 694 O O . PRO A 1 88 ? -12.917 4.213 24.635 1.00 91.38 88 PRO A O 1
ATOM 697 N N . ASN A 1 89 ? -15.141 4.537 24.694 1.00 91.81 89 ASN A N 1
ATOM 698 C CA . ASN A 1 89 ? -15.485 3.249 25.302 1.00 91.81 89 ASN A CA 1
ATOM 699 C C . ASN A 1 89 ? -16.067 2.242 24.289 1.00 91.81 89 ASN A C 1
ATOM 701 O O . ASN A 1 89 ? -16.612 1.216 24.689 1.00 91.81 89 ASN A O 1
ATOM 705 N N . GLY A 1 90 ? -16.031 2.554 22.989 1.00 93.62 90 GLY A N 1
ATOM 706 C CA . GLY A 1 90 ? -16.589 1.707 21.935 1.00 93.62 90 GLY A CA 1
ATOM 707 C C . GLY A 1 90 ? -15.559 0.758 21.324 1.00 93.62 90 GLY A C 1
ATOM 708 O O . GLY A 1 90 ? -14.411 1.141 21.112 1.00 93.62 90 GLY A O 1
ATOM 709 N N . ILE A 1 91 ? -16.001 -0.449 20.949 1.00 94.81 91 ILE A N 1
ATOM 710 C CA . ILE A 1 91 ? -15.195 -1.419 20.179 1.00 94.81 91 ILE A CA 1
ATOM 711 C C . ILE A 1 91 ? -14.670 -0.784 18.882 1.00 94.81 91 ILE A C 1
ATOM 713 O O . ILE A 1 91 ? -13.533 -1.026 18.496 1.00 94.81 91 ILE A O 1
ATOM 717 N N . GLU A 1 92 ? -15.455 0.096 18.254 1.00 95.62 92 GLU A N 1
ATOM 718 C CA . GLU A 1 92 ? -15.054 0.815 17.040 1.00 95.62 92 GLU A CA 1
ATOM 719 C C . GLU A 1 92 ? -13.745 1.603 17.220 1.00 95.62 92 GLU A C 1
ATOM 721 O O . GLU A 1 92 ? -12.914 1.625 16.317 1.00 95.62 92 GLU A O 1
ATOM 726 N N . LYS A 1 93 ? -13.508 2.205 18.395 1.00 96.50 93 LYS A N 1
ATOM 727 C CA . LYS A 1 93 ? -12.254 2.925 18.650 1.00 96.50 93 LYS A CA 1
ATOM 728 C C . LYS A 1 93 ? -11.056 1.980 18.662 1.00 96.50 93 LYS A C 1
ATOM 730 O O . LYS A 1 93 ? -10.019 2.323 18.109 1.00 96.50 93 LYS A O 1
ATOM 735 N N . ILE A 1 94 ? -11.211 0.803 19.269 1.00 97.00 94 ILE A N 1
ATOM 736 C CA . ILE A 1 94 ? -10.166 -0.230 19.307 1.00 97.00 94 ILE A CA 1
ATOM 737 C C . ILE A 1 94 ? -9.837 -0.680 17.882 1.00 97.00 9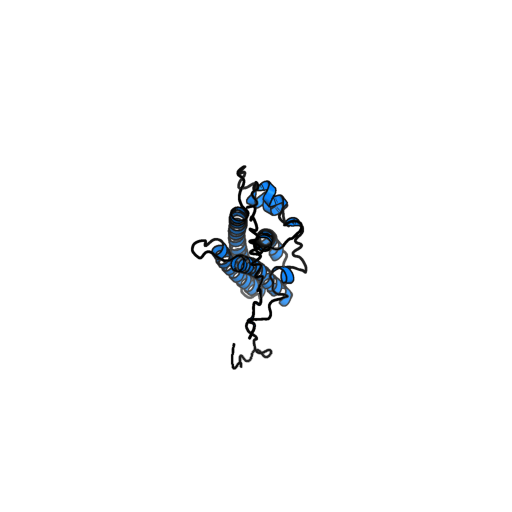4 ILE A C 1
ATOM 739 O O . ILE A 1 94 ? -8.669 -0.783 17.531 1.00 97.00 94 ILE A O 1
ATOM 743 N N . LEU A 1 95 ? -10.855 -0.874 17.040 1.00 97.19 95 LEU A N 1
ATOM 744 C CA . LEU A 1 95 ? -10.653 -1.235 15.638 1.00 97.19 95 LEU A CA 1
ATOM 745 C C . LEU A 1 95 ? -9.925 -0.140 14.853 1.00 97.19 95 LEU A C 1
ATOM 747 O O . LEU A 1 95 ? -8.975 -0.440 14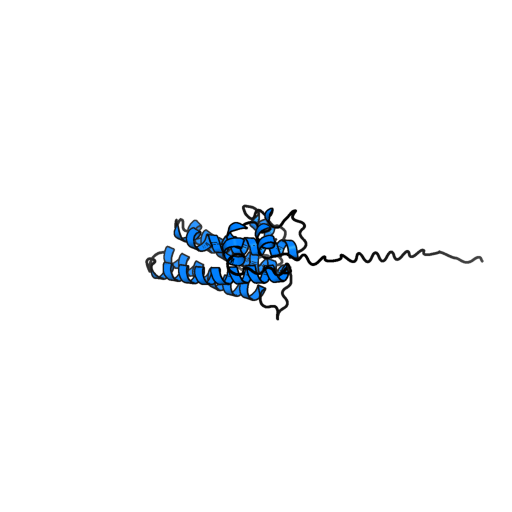.135 1.00 97.19 95 LEU A O 1
ATOM 751 N N . TRP A 1 96 ? -10.312 1.129 15.019 1.00 97.88 96 TRP A N 1
ATOM 752 C CA . TRP A 1 96 ? -9.603 2.242 14.381 1.00 97.88 96 TRP A CA 1
ATOM 753 C C . TRP A 1 96 ? -8.152 2.365 14.852 1.00 97.88 96 TRP A C 1
ATOM 755 O O . TRP A 1 96 ? -7.283 2.656 14.032 1.00 97.88 96 TRP A O 1
ATOM 765 N N . HIS A 1 97 ? -7.885 2.097 16.132 1.00 98.19 97 HIS A N 1
ATOM 766 C CA . HIS A 1 97 ? -6.529 2.042 16.672 1.00 98.19 97 HIS A CA 1
ATOM 767 C C . HIS A 1 97 ? -5.707 0.928 16.010 1.00 98.19 97 HIS A C 1
ATOM 769 O O . HIS A 1 97 ? -4.641 1.193 15.466 1.00 98.19 97 HIS A O 1
ATOM 775 N N . SER A 1 98 ? -6.244 -0.297 15.940 1.00 97.88 98 SER A N 1
ATOM 776 C CA . SER A 1 98 ? -5.579 -1.408 15.246 1.00 97.88 98 SER A CA 1
ATOM 777 C C . SER A 1 98 ? -5.323 -1.104 13.768 1.00 97.88 98 SER A C 1
ATOM 779 O O . SER A 1 98 ? -4.254 -1.412 13.253 1.00 97.88 98 SER A O 1
ATOM 781 N N . CYS A 1 99 ? -6.262 -0.453 13.078 1.00 98.25 99 CYS A N 1
ATOM 782 C CA . CYS A 1 99 ? -6.044 -0.003 11.705 1.00 98.25 99 CYS A CA 1
ATOM 783 C C . CYS A 1 99 ? -4.919 1.032 11.593 1.00 98.25 99 CYS A C 1
ATOM 785 O O . CYS A 1 99 ? -4.138 0.966 10.648 1.00 98.25 99 CYS A O 1
ATOM 787 N N . ALA A 1 100 ? -4.802 1.968 12.542 1.00 98.56 100 ALA A N 1
ATOM 788 C CA . ALA A 1 100 ? -3.684 2.908 12.569 1.00 98.56 100 ALA A CA 1
ATOM 789 C C . ALA A 1 100 ? -2.342 2.170 12.698 1.00 98.56 100 ALA A C 1
ATOM 791 O O . ALA A 1 100 ? -1.432 2.455 11.922 1.00 98.56 100 ALA A O 1
ATOM 792 N N . ASP A 1 101 ? -2.245 1.183 13.591 1.00 98.50 101 ASP A N 1
ATOM 793 C CA . ASP A 1 101 ? -1.036 0.364 13.751 1.00 98.50 101 ASP A CA 1
ATOM 794 C C . ASP A 1 101 ? -0.691 -0.400 12.463 1.00 98.50 101 ASP A C 1
ATOM 796 O O . ASP A 1 101 ? 0.465 -0.422 12.034 1.00 98.50 101 ASP A O 1
ATOM 800 N N . PHE A 1 102 ? -1.693 -0.976 11.790 1.00 98.19 102 PHE A N 1
ATOM 801 C CA . PHE A 1 102 ? -1.498 -1.646 10.502 1.00 98.19 102 PHE A CA 1
ATOM 802 C C . PHE A 1 102 ? -1.009 -0.690 9.410 1.00 98.19 102 PHE A C 1
ATOM 804 O O . PHE A 1 102 ? -0.116 -1.043 8.640 1.00 98.19 102 PHE A O 1
ATOM 811 N N . PHE A 1 103 ? -1.543 0.531 9.339 1.00 98.50 103 PHE A N 1
ATOM 812 C CA . PHE A 1 103 ? -1.100 1.519 8.353 1.00 98.50 103 PHE A CA 1
ATOM 813 C C . PHE A 1 103 ? 0.292 2.085 8.660 1.00 98.50 103 PHE A C 1
ATOM 815 O O . PHE A 1 103 ? 1.041 2.370 7.727 1.00 98.50 103 PHE A O 1
ATOM 822 N N . ASP A 1 104 ? 0.685 2.198 9.929 1.00 98.50 104 ASP A N 1
ATOM 823 C CA . ASP A 1 104 ? 2.059 2.556 10.303 1.00 98.50 104 ASP A CA 1
ATOM 824 C C . ASP A 1 104 ? 3.051 1.438 9.932 1.00 98.50 104 ASP A C 1
ATOM 826 O O . ASP A 1 104 ? 4.055 1.678 9.252 1.00 98.50 104 ASP A O 1
ATOM 830 N N . GLY A 1 105 ? 2.710 0.184 10.252 1.00 98.38 105 GLY A N 1
ATOM 831 C CA . GLY A 1 105 ? 3.475 -0.996 9.835 1.00 98.38 105 GLY A CA 1
ATOM 832 C C . GLY A 1 105 ? 3.585 -1.134 8.312 1.00 98.38 105 GLY A C 1
ATOM 833 O O . GLY A 1 105 ? 4.640 -1.509 7.790 1.00 98.38 105 GLY A O 1
ATOM 834 N N . MET A 1 106 ? 2.534 -0.765 7.576 1.00 98.12 106 MET A N 1
ATOM 835 C CA . MET A 1 106 ? 2.542 -0.686 6.115 1.00 98.12 106 MET A CA 1
ATOM 836 C C . MET A 1 106 ? 3.546 0.349 5.608 1.00 98.12 106 MET A C 1
ATOM 838 O O . MET A 1 106 ? 4.334 0.040 4.716 1.00 98.12 106 MET A O 1
ATOM 842 N N . VAL A 1 107 ? 3.560 1.559 6.181 1.00 98.75 107 VAL A N 1
ATOM 843 C CA . VAL A 1 107 ? 4.533 2.598 5.812 1.00 98.75 107 VAL A CA 1
ATOM 844 C C . VAL A 1 107 ? 5.952 2.077 6.018 1.00 98.75 107 VAL A C 1
ATOM 846 O O . VAL A 1 107 ? 6.773 2.201 5.110 1.00 98.75 107 VAL A O 1
ATOM 849 N N . PHE A 1 108 ? 6.248 1.458 7.162 1.00 98.38 108 PHE A N 1
ATOM 850 C CA . PHE A 1 108 ? 7.554 0.838 7.400 1.00 98.38 108 PHE A CA 1
ATOM 851 C C . PHE A 1 108 ? 7.888 -0.219 6.334 1.00 98.38 108 PHE A C 1
ATOM 853 O O . PHE A 1 108 ? 8.951 -0.164 5.717 1.00 98.38 108 PHE A O 1
ATOM 860 N N . THR A 1 109 ? 6.949 -1.126 6.059 1.00 98.25 109 THR A N 1
ATOM 861 C CA . THR A 1 109 ? 7.125 -2.235 5.109 1.00 98.25 109 THR A CA 1
ATOM 862 C C . THR A 1 109 ? 7.395 -1.749 3.686 1.00 98.25 109 THR A C 1
ATOM 864 O O . THR A 1 109 ? 8.308 -2.238 3.026 1.00 98.25 109 THR A O 1
ATOM 867 N N . LEU A 1 110 ? 6.661 -0.739 3.220 1.00 98.38 110 LEU A N 1
ATOM 868 C CA . LEU A 1 110 ? 6.871 -0.149 1.899 1.00 98.38 110 LEU A CA 1
ATOM 869 C C . LEU A 1 110 ? 8.198 0.612 1.797 1.00 98.38 110 LEU A C 1
ATOM 871 O O . LEU A 1 110 ? 8.812 0.608 0.735 1.00 98.38 110 LEU A O 1
ATOM 875 N N . ASN A 1 111 ? 8.680 1.240 2.877 1.00 98.25 111 ASN A N 1
ATOM 876 C CA . ASN A 1 111 ? 10.000 1.881 2.853 1.00 98.25 111 ASN A CA 1
ATOM 877 C C . ASN A 1 111 ? 11.131 0.861 2.658 1.00 98.25 111 ASN A C 1
ATOM 879 O O . ASN A 1 111 ? 12.124 1.203 2.023 1.00 98.25 111 ASN A O 1
ATOM 883 N N . MET A 1 112 ? 10.973 -0.387 3.122 1.00 97.56 112 MET A N 1
ATOM 884 C CA . MET A 1 112 ? 11.959 -1.443 2.857 1.00 97.56 112 MET A CA 1
ATOM 885 C C . MET A 1 112 ? 12.104 -1.726 1.355 1.00 97.56 112 MET A C 1
ATOM 887 O O . MET A 1 112 ? 13.214 -1.949 0.884 1.00 97.56 112 MET A O 1
ATOM 891 N N . VAL A 1 113 ? 11.014 -1.635 0.580 1.00 96.81 113 VAL A N 1
ATOM 892 C CA . VAL A 1 113 ? 11.048 -1.805 -0.886 1.00 96.81 113 VAL A CA 1
ATOM 893 C C . VAL A 1 113 ? 11.950 -0.761 -1.557 1.00 96.81 113 VAL A C 1
ATOM 895 O O . VAL A 1 113 ? 12.615 -1.077 -2.537 1.00 96.81 113 VAL A O 1
ATOM 898 N N . LEU A 1 114 ? 11.988 0.466 -1.027 1.00 96.44 114 LEU A N 1
ATOM 899 C CA . LEU A 1 114 ? 12.801 1.570 -1.555 1.00 96.44 114 LEU A CA 1
ATOM 900 C C . LEU A 1 114 ? 14.225 1.609 -0.983 1.00 96.44 114 LEU A C 1
ATOM 902 O O . LEU A 1 114 ? 15.037 2.438 -1.404 1.00 96.44 114 LEU A O 1
ATOM 906 N N . ASP A 1 115 ? 14.542 0.749 -0.014 1.00 94.75 115 ASP A N 1
ATOM 907 C CA . ASP A 1 115 ? 15.863 0.704 0.594 1.00 94.75 115 ASP A CA 1
ATOM 908 C C . ASP A 1 115 ? 16.843 -0.108 -0.260 1.00 94.75 115 ASP A C 1
ATOM 910 O O . ASP A 1 115 ? 17.220 -1.249 0.023 1.00 94.75 115 ASP A O 1
ATOM 914 N N . HIS A 1 116 ? 17.312 0.546 -1.320 1.00 89.56 116 HIS A N 1
ATOM 915 C CA . HIS A 1 116 ? 18.277 -0.008 -2.265 1.00 89.56 116 HIS A CA 1
ATOM 916 C C . HIS A 1 116 ? 19.640 -0.335 -1.635 1.00 89.56 116 HIS A C 1
ATOM 918 O O . HIS A 1 116 ? 20.445 -1.017 -2.271 1.00 89.56 116 HIS A O 1
ATOM 924 N N . THR A 1 117 ? 19.923 0.098 -0.398 1.00 93.12 117 THR A N 1
ATOM 925 C CA . THR A 1 117 ? 21.170 -0.276 0.294 1.00 93.12 117 THR A CA 1
ATOM 926 C C . THR A 1 117 ? 21.195 -1.759 0.665 1.00 93.12 117 THR A C 1
ATOM 928 O O . THR A 1 117 ? 22.260 -2.378 0.631 1.00 93.12 117 THR A O 1
ATOM 931 N N . HIS A 1 118 ? 20.020 -2.342 0.915 1.00 89.25 118 HIS A N 1
ATOM 932 C CA . HIS A 1 118 ? 19.840 -3.762 1.213 1.00 89.25 118 HIS A CA 1
ATOM 933 C C . HIS A 1 118 ? 19.636 -4.623 -0.042 1.00 89.25 118 HIS A C 1
ATOM 935 O O . HIS A 1 118 ? 19.642 -5.844 0.071 1.00 89.25 118 HIS A O 1
ATOM 941 N N . GLN A 1 119 ? 19.507 -4.003 -1.226 1.00 89.75 119 GLN A N 1
ATOM 942 C CA . GLN A 1 119 ? 19.313 -4.674 -2.522 1.00 89.75 119 GLN A CA 1
ATOM 943 C C . GLN A 1 119 ? 18.232 -5.773 -2.462 1.00 89.75 119 GLN A C 1
ATOM 945 O O . GLN A 1 119 ? 18.547 -6.949 -2.669 1.00 89.75 119 GLN A O 1
ATOM 950 N N . PRO A 1 120 ? 16.971 -5.413 -2.160 1.00 92.31 120 PRO A N 1
ATOM 951 C CA . PRO A 1 120 ? 15.911 -6.397 -1.987 1.00 92.31 120 PRO A CA 1
ATOM 952 C C . PRO A 1 120 ? 15.718 -7.230 -3.255 1.00 92.31 120 PRO A C 1
ATOM 954 O O . PRO A 1 120 ? 15.742 -6.713 -4.377 1.00 92.31 120 PRO A O 1
ATOM 957 N N . SER A 1 121 ? 15.525 -8.537 -3.082 1.00 93.00 121 SER A N 1
ATOM 958 C CA . SER A 1 121 ? 15.224 -9.425 -4.199 1.00 93.00 121 SER A CA 1
ATOM 959 C C . SER A 1 121 ? 13.827 -9.142 -4.759 1.00 93.00 121 SER A C 1
ATOM 961 O O . SER A 1 121 ? 12.979 -8.519 -4.117 1.00 93.00 121 SER A O 1
ATOM 963 N N . THR A 1 122 ? 13.535 -9.642 -5.961 1.00 90.38 122 THR A N 1
ATOM 964 C CA . THR A 1 122 ? 12.180 -9.548 -6.528 1.00 90.38 122 THR A CA 1
ATOM 965 C C . THR A 1 122 ? 11.132 -10.246 -5.659 1.00 90.38 122 THR A C 1
ATOM 967 O O . THR A 1 122 ? 9.974 -9.832 -5.656 1.00 90.38 122 THR A O 1
ATOM 970 N N . ASP A 1 123 ? 11.529 -11.284 -4.916 1.00 88.81 123 ASP A N 1
ATOM 971 C CA . ASP A 1 123 ? 10.658 -11.973 -3.964 1.00 88.81 123 ASP A CA 1
ATOM 972 C C . ASP A 1 123 ? 10.416 -11.140 -2.702 1.00 88.81 123 ASP A C 1
ATOM 974 O O . ASP A 1 123 ? 9.271 -11.071 -2.252 1.00 88.81 123 ASP A O 1
ATOM 978 N N . ASP A 1 124 ? 11.434 -10.444 -2.188 1.00 93.50 124 ASP A N 1
ATOM 979 C CA . ASP A 1 124 ? 11.284 -9.522 -1.052 1.00 93.50 124 ASP A CA 1
ATOM 980 C C . ASP A 1 124 ? 10.329 -8.378 -1.406 1.00 93.50 124 ASP A C 1
ATOM 982 O O . ASP A 1 124 ? 9.347 -8.145 -0.704 1.00 93.50 124 ASP A O 1
ATOM 986 N N . ILE A 1 125 ? 10.555 -7.726 -2.553 1.00 95.06 125 ILE A N 1
ATOM 987 C CA . ILE A 1 125 ? 9.707 -6.640 -3.070 1.00 95.06 125 ILE A CA 1
ATOM 988 C C . ILE A 1 125 ? 8.249 -7.097 -3.167 1.00 95.06 125 ILE A C 1
ATOM 990 O O . ILE A 1 125 ? 7.338 -6.437 -2.664 1.00 95.06 125 ILE A O 1
ATOM 994 N N . HIS A 1 126 ? 8.023 -8.241 -3.813 1.00 92.56 126 HIS A N 1
ATOM 995 C CA . HIS A 1 126 ? 6.690 -8.800 -3.994 1.00 92.56 126 HIS A CA 1
ATOM 996 C C . HIS A 1 126 ? 6.016 -9.145 -2.659 1.00 92.56 126 HIS A C 1
ATOM 998 O O . HIS A 1 126 ? 4.828 -8.866 -2.466 1.00 92.56 126 HIS A O 1
ATOM 1004 N N . THR A 1 127 ? 6.777 -9.723 -1.730 1.00 92.94 127 THR A N 1
ATOM 1005 C CA . THR A 1 127 ? 6.298 -10.108 -0.400 1.00 92.94 127 THR A CA 1
ATOM 1006 C C . THR A 1 127 ? 5.923 -8.884 0.423 1.00 92.94 127 THR A C 1
ATOM 1008 O O . THR A 1 127 ? 4.843 -8.854 1.004 1.00 92.94 127 THR A O 1
ATOM 1011 N N . TRP A 1 128 ? 6.754 -7.842 0.440 1.00 97.50 128 TRP A N 1
ATOM 1012 C CA . TRP A 1 128 ? 6.486 -6.616 1.194 1.00 97.50 128 TRP A CA 1
ATOM 1013 C C . TRP A 1 128 ? 5.299 -5.825 0.635 1.00 97.50 128 TRP A C 1
ATOM 1015 O O . TRP A 1 128 ? 4.483 -5.320 1.410 1.00 97.50 128 TRP A O 1
ATOM 1025 N N . ILE A 1 129 ? 5.132 -5.768 -0.691 1.00 96.75 129 ILE A N 1
ATOM 1026 C CA . ILE A 1 129 ? 3.940 -5.160 -1.304 1.00 96.75 129 ILE A CA 1
ATOM 1027 C C . ILE A 1 129 ? 2.686 -5.986 -0.984 1.00 96.75 129 ILE A C 1
ATOM 1029 O O . ILE A 1 129 ? 1.661 -5.418 -0.612 1.00 96.75 129 ILE A O 1
ATOM 1033 N N . SER A 1 130 ? 2.764 -7.318 -1.057 1.00 93.94 130 SER A N 1
ATOM 1034 C CA . SER A 1 130 ? 1.643 -8.199 -0.697 1.00 93.94 130 SER A CA 1
ATOM 1035 C C . SER A 1 130 ? 1.265 -8.072 0.780 1.00 93.94 130 SER A C 1
ATOM 1037 O O . SER A 1 130 ? 0.093 -7.902 1.101 1.00 93.94 130 SER A O 1
ATOM 1039 N N . ALA A 1 131 ? 2.249 -8.067 1.683 1.00 94.12 131 ALA A N 1
ATOM 1040 C CA . ALA A 1 131 ? 2.037 -7.843 3.111 1.00 94.12 131 ALA A CA 1
ATOM 1041 C C . ALA A 1 131 ? 1.387 -6.478 3.382 1.00 94.12 131 ALA A C 1
ATOM 1043 O O . ALA A 1 131 ? 0.519 -6.366 4.244 1.00 94.12 131 ALA A O 1
ATOM 1044 N N . SER A 1 132 ? 1.756 -5.458 2.601 1.00 97.38 132 SER A N 1
ATOM 1045 C CA . SER A 1 132 ? 1.148 -4.131 2.688 1.00 97.38 132 SER A CA 1
ATOM 1046 C C . SER A 1 132 ? -0.345 -4.154 2.364 1.00 97.38 132 SER A C 1
ATOM 1048 O O . SER A 1 132 ? -1.121 -3.500 3.049 1.00 97.38 132 SER A O 1
ATOM 1050 N N . ILE A 1 133 ? -0.771 -4.942 1.375 1.00 95.62 133 ILE A N 1
ATOM 1051 C CA . ILE A 1 133 ? -2.196 -5.116 1.056 1.00 95.62 133 ILE A CA 1
ATOM 1052 C C . ILE A 1 133 ? -2.906 -5.875 2.184 1.00 95.62 133 ILE A C 1
ATOM 1054 O O . ILE A 1 133 ? -3.955 -5.431 2.646 1.00 95.62 133 ILE A O 1
ATOM 1058 N N . THR A 1 134 ? -2.283 -6.926 2.727 1.00 92.12 134 THR A N 1
ATOM 1059 C CA . THR A 1 134 ? -2.821 -7.682 3.869 1.00 92.12 134 THR A CA 1
ATOM 1060 C C . THR A 1 134 ? -3.103 -6.797 5.089 1.00 92.12 134 THR A C 1
ATOM 1062 O O . THR A 1 134 ? -4.059 -7.050 5.816 1.00 92.12 134 THR A O 1
ATOM 1065 N N . TYR A 1 135 ? -2.328 -5.735 5.334 1.00 95.81 135 TYR A N 1
ATOM 1066 C CA . TYR A 1 135 ? -2.625 -4.786 6.417 1.00 95.81 135 TYR A CA 1
ATOM 1067 C C . TYR A 1 135 ? -3.981 -4.081 6.248 1.00 95.81 135 TYR A C 1
ATOM 1069 O O . TYR A 1 135 ? -4.670 -3.842 7.242 1.00 95.81 135 TYR A O 1
ATOM 1077 N N . ILE A 1 136 ? -4.391 -3.781 5.009 1.00 95.69 136 ILE A N 1
ATOM 1078 C CA . ILE A 1 136 ? -5.730 -3.250 4.711 1.00 95.69 136 ILE A CA 1
ATOM 1079 C C . ILE A 1 136 ? -6.774 -4.335 4.967 1.00 95.69 136 ILE A C 1
ATOM 1081 O O . ILE A 1 136 ? -7.724 -4.092 5.710 1.00 95.69 136 ILE A O 1
ATOM 1085 N N . ASP A 1 137 ? -6.552 -5.541 4.444 1.00 91.88 137 ASP A N 1
ATOM 1086 C CA . ASP A 1 137 ? -7.492 -6.657 4.576 1.00 91.88 137 ASP A CA 1
ATOM 1087 C C . ASP A 1 137 ? -7.751 -7.021 6.043 1.00 91.88 137 ASP A C 1
ATOM 1089 O O . ASP A 1 137 ? -8.891 -7.248 6.442 1.00 91.88 137 ASP A O 1
ATOM 1093 N N . VAL A 1 138 ? -6.710 -7.056 6.881 1.00 90.69 138 VAL A N 1
ATOM 1094 C CA . VAL A 1 138 ? -6.848 -7.367 8.313 1.00 90.69 138 VAL A CA 1
ATOM 1095 C C . VAL A 1 138 ? -7.580 -6.244 9.050 1.00 90.69 138 VAL A C 1
ATOM 1097 O O . VAL A 1 138 ? -8.417 -6.531 9.910 1.00 90.69 138 VAL A O 1
ATOM 1100 N N . CYS A 1 139 ? -7.325 -4.980 8.697 1.00 95.44 139 CYS A N 1
ATOM 1101 C CA . CYS A 1 139 ? -8.096 -3.848 9.209 1.00 95.44 139 CYS A CA 1
ATOM 1102 C C . CYS A 1 139 ? -9.589 -3.994 8.851 1.00 95.44 139 CYS A C 1
ATOM 1104 O O . CYS A 1 139 ? -10.439 -3.977 9.744 1.00 95.44 139 CYS A O 1
ATOM 1106 N N . GLU A 1 140 ? -9.917 -4.228 7.578 1.00 92.69 140 GLU A N 1
ATOM 1107 C CA . GLU A 1 140 ? -11.292 -4.428 7.094 1.00 92.69 140 GLU A CA 1
ATOM 1108 C C . GLU A 1 140 ? -11.965 -5.637 7.748 1.00 92.69 140 GLU A C 1
ATOM 1110 O O . GLU A 1 140 ? -13.095 -5.543 8.246 1.00 92.69 140 GLU A O 1
ATOM 1115 N N . LYS A 1 141 ? -11.239 -6.751 7.870 1.00 90.88 141 LYS A N 1
ATOM 1116 C CA . LYS A 1 141 ? -11.739 -7.966 8.511 1.00 90.88 141 LYS A CA 1
ATOM 1117 C C . LYS A 1 141 ? -12.033 -7.774 9.994 1.00 90.88 141 LYS A C 1
ATOM 1119 O O . LYS A 1 141 ? -12.943 -8.422 10.516 1.00 90.88 141 LYS A O 1
ATOM 1124 N N . GLY A 1 142 ? -11.303 -6.890 10.675 1.00 92.94 142 GLY A N 1
ATOM 1125 C CA . GLY A 1 142 ? -11.565 -6.525 12.067 1.00 92.94 142 GLY A CA 1
ATOM 1126 C C . GLY A 1 142 ? -12.966 -5.937 12.258 1.00 92.94 142 GLY A C 1
ATOM 1127 O O . GLY A 1 142 ? -13.708 -6.383 13.136 1.00 92.94 142 GLY A O 1
ATOM 1128 N N . PHE A 1 143 ? -13.361 -4.998 11.395 1.00 94.81 143 PHE A N 1
ATOM 1129 C CA . PHE A 1 143 ? -14.710 -4.417 11.393 1.00 94.81 143 PHE A CA 1
ATOM 1130 C C . PHE A 1 143 ? -15.783 -5.449 11.057 1.00 94.81 143 PHE A C 1
ATOM 1132 O O . PHE A 1 143 ? -16.794 -5.544 11.758 1.00 94.81 143 PHE A O 1
ATOM 1139 N N . GLU A 1 144 ? -15.531 -6.267 10.036 1.00 93.06 144 GLU A N 1
ATOM 1140 C CA . GLU A 1 144 ? -16.462 -7.303 9.593 1.00 93.06 144 GLU A CA 1
ATOM 1141 C C . GLU A 1 144 ? -16.712 -8.353 10.692 1.00 93.06 144 GLU A C 1
ATOM 1143 O O . GLU A 1 144 ? -17.855 -8.681 11.001 1.00 93.06 144 GLU A O 1
ATOM 1148 N N . THR A 1 145 ? -15.652 -8.813 11.363 1.00 93.19 145 THR A N 1
ATOM 1149 C CA . THR A 1 145 ? -15.725 -9.811 12.448 1.00 93.19 145 THR A CA 1
ATOM 1150 C C . THR A 1 145 ? -16.509 -9.296 13.656 1.00 93.19 145 THR A C 1
ATOM 1152 O O . THR A 1 145 ? -17.210 -10.062 14.317 1.00 93.19 145 THR A O 1
ATOM 1155 N N . MET A 1 146 ? -16.427 -7.994 13.935 1.00 93.44 146 MET A N 1
ATOM 1156 C CA . MET A 1 146 ? -17.172 -7.351 15.020 1.00 93.44 146 MET A CA 1
ATOM 1157 C C . MET A 1 146 ? -18.589 -6.921 14.609 1.00 93.44 146 MET A C 1
ATOM 1159 O O . MET A 1 146 ? -19.301 -6.339 15.426 1.00 93.44 146 MET A O 1
ATOM 1163 N N . ASN A 1 147 ? -19.016 -7.212 13.372 1.00 93.56 147 ASN A N 1
ATOM 1164 C CA . ASN A 1 147 ? -20.283 -6.763 12.784 1.00 93.56 147 ASN A CA 1
ATOM 1165 C C . ASN A 1 147 ? -20.481 -5.237 12.873 1.00 93.56 147 ASN A C 1
ATOM 1167 O O . ASN A 1 147 ? -21.598 -4.755 13.075 1.00 93.56 147 ASN A O 1
ATOM 1171 N N . ILE A 1 148 ? -19.396 -4.468 12.740 1.00 91.62 148 ILE A N 1
ATOM 1172 C CA . ILE A 1 148 ? -19.432 -3.003 12.731 1.00 91.62 148 ILE A CA 1
ATOM 1173 C C . ILE A 1 148 ? -19.368 -2.532 11.282 1.00 91.62 148 ILE A C 1
ATOM 1175 O O . ILE A 1 148 ? -18.351 -2.667 10.608 1.00 91.62 148 ILE A O 1
ATOM 1179 N N . THR A 1 149 ? -20.459 -1.942 10.804 1.00 88.88 149 THR A N 1
ATOM 1180 C CA . 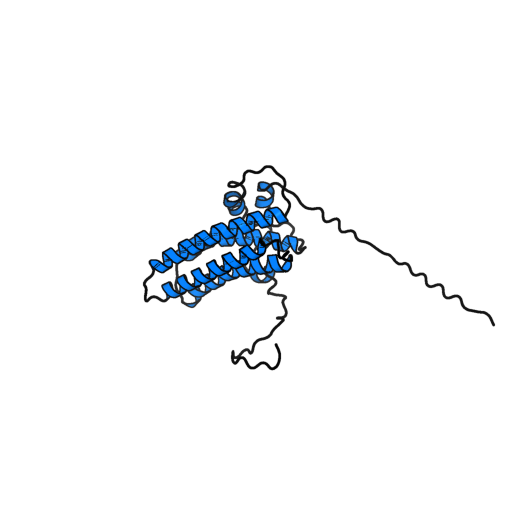THR A 1 149 ? -20.531 -1.348 9.466 1.00 88.88 149 THR A CA 1
ATOM 1181 C C . THR A 1 149 ? -20.067 0.103 9.499 1.00 88.88 149 THR A C 1
ATOM 1183 O O . THR A 1 149 ? -20.581 0.893 10.293 1.00 88.88 149 THR A O 1
ATOM 1186 N N . THR A 1 150 ? -19.153 0.482 8.607 1.00 86.94 150 THR A N 1
ATOM 1187 C CA . THR A 1 150 ? -18.718 1.875 8.457 1.00 86.94 150 THR A CA 1
ATOM 1188 C C . THR A 1 150 ? -18.442 2.221 6.997 1.00 86.94 150 THR A C 1
ATOM 1190 O O . THR A 1 150 ? -17.652 1.567 6.322 1.00 86.94 150 THR A O 1
ATOM 1193 N N . ASP A 1 151 ? -19.049 3.305 6.511 1.00 90.69 151 ASP A N 1
ATOM 1194 C CA . ASP A 1 151 ? -18.766 3.836 5.170 1.00 90.69 151 ASP A CA 1
ATOM 1195 C C . ASP A 1 151 ? -17.426 4.580 5.108 1.00 90.69 151 ASP A C 1
ATOM 1197 O O . ASP A 1 151 ? -17.006 5.031 4.040 1.00 90.69 151 ASP A O 1
ATOM 1201 N N . LEU A 1 152 ? -16.784 4.810 6.258 1.00 93.06 152 LEU A N 1
ATOM 1202 C CA . LEU A 1 152 ? -15.526 5.546 6.329 1.00 93.06 152 LEU A CA 1
ATOM 1203 C C . LEU A 1 152 ? -14.359 4.693 5.855 1.00 93.06 152 LEU A C 1
ATOM 1205 O O . LEU A 1 152 ? -13.464 5.229 5.208 1.00 93.06 152 LEU A O 1
ATOM 1209 N N . LEU A 1 153 ? -14.373 3.394 6.152 1.00 91.31 153 LEU A N 1
ATOM 1210 C CA . LEU A 1 153 ? -13.227 2.536 5.895 1.00 91.31 153 LEU A CA 1
ATOM 1211 C C . LEU A 1 153 ? -12.913 2.433 4.393 1.00 91.31 153 LEU A C 1
ATOM 1213 O O . LEU A 1 153 ? -11.823 2.869 4.020 1.00 91.31 153 LEU A O 1
ATOM 1217 N N . PRO A 1 154 ? -13.869 2.088 3.501 1.00 92.06 154 PRO A N 1
ATOM 1218 C CA . PRO A 1 154 ? -13.608 2.105 2.061 1.00 92.06 154 PRO A CA 1
ATOM 1219 C C . PRO A 1 154 ? -13.182 3.486 1.543 1.00 92.06 154 PRO A C 1
ATOM 1221 O O . PRO A 1 154 ? -12.314 3.592 0.677 1.00 92.06 154 PRO A O 1
ATOM 1224 N N . LYS A 1 155 ? -13.747 4.578 2.081 1.00 92.69 155 LYS A N 1
ATOM 1225 C CA . LYS A 1 155 ? -13.378 5.952 1.677 1.00 92.69 155 LYS A CA 1
ATOM 1226 C C . LYS A 1 155 ? -11.933 6.292 2.023 1.00 92.69 15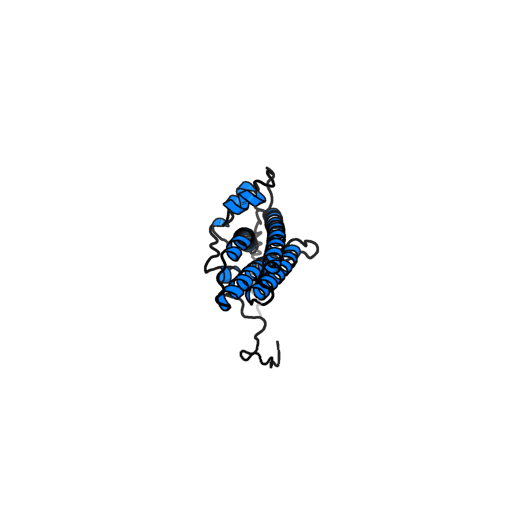5 LYS A C 1
ATOM 1228 O O . LYS A 1 155 ? -11.314 7.093 1.326 1.00 92.69 155 LYS A O 1
ATOM 1233 N N . VAL A 1 156 ? -11.419 5.722 3.107 1.00 92.25 156 VAL A N 1
ATOM 1234 C CA . VAL A 1 156 ? -10.038 5.906 3.539 1.00 92.25 156 VAL A CA 1
ATOM 1235 C C . VAL A 1 156 ? -9.105 4.987 2.745 1.00 92.25 156 VAL A C 1
ATOM 1237 O O . VAL A 1 156 ? -8.069 5.461 2.292 1.00 92.25 156 VAL A O 1
ATOM 1240 N N . THR A 1 157 ? -9.468 3.722 2.510 1.00 94.62 157 THR A N 1
ATOM 1241 C CA . THR A 1 157 ? -8.547 2.696 1.984 1.00 94.62 157 THR A CA 1
ATOM 1242 C C . THR A 1 157 ? -8.539 2.552 0.460 1.00 94.62 157 THR A C 1
ATOM 1244 O O . THR A 1 157 ? -7.531 2.103 -0.085 1.00 94.62 157 THR A O 1
ATOM 1247 N N . THR A 1 158 ? -9.590 2.960 -0.266 1.00 95.31 158 THR A N 1
ATOM 1248 C CA . THR A 1 158 ? -9.742 2.652 -1.710 1.00 95.31 158 THR A CA 1
ATOM 1249 C C . THR A 1 158 ? -8.555 3.113 -2.559 1.00 95.31 158 THR A C 1
ATOM 1251 O O . THR A 1 158 ? -7.995 2.323 -3.315 1.00 95.31 158 THR A O 1
ATOM 1254 N N . ASN A 1 159 ? -8.149 4.382 -2.452 1.00 96.81 159 ASN A N 1
ATOM 1255 C CA . ASN A 1 159 ? -7.055 4.910 -3.279 1.00 96.81 159 ASN A CA 1
ATOM 1256 C C . ASN A 1 159 ? -5.727 4.212 -2.969 1.00 96.81 159 ASN A C 1
ATOM 1258 O O . ASN A 1 159 ? -4.993 3.858 -3.888 1.00 96.81 159 ASN A O 1
ATOM 1262 N N . LEU A 1 160 ? -5.450 3.990 -1.683 1.00 97.88 160 LEU A N 1
ATOM 1263 C CA . LEU A 1 160 ? -4.250 3.297 -1.229 1.00 97.88 160 LEU A CA 1
ATOM 1264 C C . LEU A 1 160 ? -4.216 1.854 -1.743 1.00 97.88 160 LEU A C 1
ATOM 1266 O O . LEU A 1 160 ? -3.212 1.432 -2.307 1.00 97.88 160 LEU A O 1
ATOM 1270 N N . THR A 1 161 ? -5.336 1.139 -1.635 1.00 96.56 161 THR A N 1
ATOM 1271 C CA . THR A 1 161 ? -5.491 -0.229 -2.150 1.00 96.56 161 THR A CA 1
ATOM 1272 C C . THR A 1 161 ? -5.177 -0.279 -3.641 1.00 96.56 161 THR A C 1
ATOM 1274 O O . THR A 1 161 ? -4.357 -1.073 -4.083 1.00 96.56 161 THR A O 1
ATOM 1277 N N . GLN A 1 162 ? -5.747 0.630 -4.433 1.00 96.00 162 GLN A N 1
ATOM 1278 C CA . GLN A 1 162 ? -5.500 0.681 -5.876 1.00 96.00 162 GLN A CA 1
ATOM 1279 C C . GLN A 1 162 ? -4.036 1.000 -6.230 1.00 96.00 162 GLN A C 1
ATOM 1281 O O . GLN A 1 162 ? -3.494 0.428 -7.176 1.00 96.00 162 GLN A O 1
ATOM 1286 N N . LEU A 1 163 ? -3.374 1.883 -5.474 1.00 97.75 163 LEU A N 1
ATOM 1287 C CA . LEU A 1 163 ? -1.945 2.182 -5.642 1.00 97.75 163 LEU A CA 1
ATOM 1288 C C . LEU A 1 163 ? -1.058 0.973 -5.300 1.00 97.75 163 LEU A C 1
ATOM 1290 O O . LEU A 1 163 ? -0.103 0.677 -6.026 1.00 97.75 163 LEU A O 1
ATOM 1294 N N . LEU A 1 164 ? -1.392 0.243 -4.234 1.00 97.12 164 LEU A N 1
ATOM 1295 C CA . LEU A 1 164 ? -0.699 -0.987 -3.851 1.00 97.12 164 LEU A CA 1
ATOM 1296 C C . LEU A 1 164 ? -0.887 -2.089 -4.892 1.00 97.12 164 LEU A C 1
ATOM 1298 O O . LEU A 1 164 ? 0.084 -2.736 -5.267 1.00 97.12 164 LEU A O 1
ATOM 1302 N N . LEU A 1 165 ? -2.097 -2.259 -5.425 1.00 94.62 165 LEU A N 1
ATOM 1303 C CA . LEU A 1 165 ? -2.375 -3.236 -6.478 1.00 94.62 165 LEU A CA 1
ATOM 1304 C C . LEU A 1 165 ? -1.659 -2.893 -7.793 1.00 94.62 165 LEU A C 1
ATOM 1306 O O . LEU A 1 165 ? -1.155 -3.785 -8.474 1.00 94.62 165 LEU A O 1
ATOM 1310 N N . ASN A 1 166 ? -1.516 -1.606 -8.125 1.00 95.19 166 ASN A N 1
ATOM 1311 C CA . ASN A 1 166 ? -0.650 -1.183 -9.227 1.00 95.19 166 ASN A CA 1
ATOM 1312 C C . ASN A 1 166 ? 0.821 -1.569 -8.973 1.00 95.19 166 ASN A C 1
ATOM 1314 O O . ASN A 1 166 ? 1.473 -2.091 -9.875 1.00 95.19 166 ASN A O 1
ATOM 1318 N N . SER A 1 167 ? 1.333 -1.371 -7.753 1.00 96.44 167 SER A N 1
ATOM 1319 C CA . SER A 1 167 ? 2.694 -1.792 -7.372 1.00 96.44 167 SER A CA 1
ATOM 1320 C C . SER A 1 167 ? 2.861 -3.317 -7.416 1.00 96.44 167 SER A C 1
ATOM 1322 O O . SER A 1 167 ? 3.876 -3.826 -7.896 1.00 96.44 167 SER A O 1
ATOM 1324 N N . LEU A 1 168 ? 1.843 -4.062 -6.973 1.00 93.88 168 LEU A N 1
ATOM 1325 C CA . LEU A 1 168 ? 1.836 -5.523 -6.970 1.00 93.88 168 LEU A CA 1
ATOM 1326 C C . LEU A 1 168 ? 1.941 -6.065 -8.396 1.00 93.88 168 LEU A C 1
ATOM 1328 O O . LEU A 1 168 ? 2.773 -6.938 -8.644 1.00 93.88 168 LEU A O 1
ATOM 1332 N N . ALA A 1 169 ? 1.181 -5.497 -9.337 1.00 90.44 169 ALA A N 1
ATOM 1333 C CA . ALA A 1 169 ? 1.258 -5.847 -10.754 1.00 90.44 169 ALA A CA 1
ATOM 1334 C C . ALA A 1 169 ? 2.695 -5.763 -11.285 1.00 90.44 169 ALA A C 1
ATOM 1336 O O . ALA A 1 169 ? 3.180 -6.695 -11.930 1.00 90.44 169 ALA A O 1
ATOM 1337 N N . ILE A 1 170 ? 3.399 -4.676 -10.961 1.00 91.75 170 ILE A N 1
ATOM 1338 C CA . ILE A 1 170 ? 4.790 -4.463 -11.375 1.00 91.75 170 ILE A CA 1
ATOM 1339 C C . ILE A 1 170 ? 5.697 -5.549 -10.786 1.00 91.75 170 ILE A C 1
ATOM 1341 O O . ILE A 1 170 ? 6.470 -6.163 -11.524 1.00 91.75 170 ILE A O 1
ATOM 1345 N N . SER A 1 171 ? 5.561 -5.851 -9.490 1.00 90.75 171 SER A N 1
ATOM 1346 C CA . SER A 1 171 ? 6.374 -6.891 -8.841 1.00 90.75 171 SER A CA 1
ATOM 1347 C C . SER A 1 171 ? 6.154 -8.292 -9.434 1.00 90.75 171 SER A C 1
ATOM 1349 O O . SER A 1 171 ? 7.111 -9.048 -9.589 1.00 90.75 171 SER A O 1
ATOM 1351 N N . VAL A 1 172 ? 4.923 -8.627 -9.841 1.00 86.06 172 VAL A N 1
ATOM 1352 C CA . VAL A 1 172 ? 4.594 -9.900 -10.507 1.00 86.06 172 VAL A CA 1
ATOM 1353 C C . VAL A 1 172 ? 5.338 -10.032 -11.838 1.00 86.06 172 VAL A C 1
ATOM 1355 O O . VAL A 1 172 ? 5.928 -11.077 -12.116 1.00 86.06 172 VAL A O 1
ATOM 1358 N N . VAL A 1 173 ? 5.374 -8.965 -12.643 1.00 84.25 173 VAL A N 1
ATOM 1359 C CA . VAL A 1 173 ? 6.136 -8.949 -13.904 1.00 84.25 173 VAL A CA 1
ATOM 1360 C C . VAL A 1 173 ? 7.638 -9.059 -13.644 1.00 84.25 173 VAL A C 1
ATOM 1362 O O . VAL A 1 173 ? 8.329 -9.802 -14.339 1.00 84.25 173 VAL A O 1
ATOM 1365 N N . MET A 1 174 ? 8.154 -8.378 -12.617 1.00 85.75 174 MET A N 1
ATOM 1366 C CA . MET A 1 174 ? 9.571 -8.454 -12.243 1.00 85.75 174 MET A CA 1
ATOM 1367 C C . MET A 1 174 ? 10.003 -9.863 -11.815 1.00 85.75 174 MET A C 1
ATOM 1369 O O . MET A 1 174 ? 11.130 -10.257 -12.104 1.00 85.75 174 MET A O 1
ATOM 1373 N N . LYS A 1 175 ? 9.105 -10.652 -11.210 1.00 82.31 175 LYS A N 1
ATOM 1374 C CA . LYS A 1 175 ? 9.334 -12.074 -10.893 1.00 82.31 175 LYS A CA 1
ATOM 1375 C C . LYS A 1 175 ? 9.377 -12.995 -12.122 1.00 82.31 175 LYS A C 1
ATOM 1377 O O . LYS A 1 175 ? 9.595 -14.195 -11.977 1.00 82.31 175 LYS A O 1
ATOM 1382 N N . GLY A 1 176 ? 9.179 -12.463 -13.329 1.00 71.19 176 GLY A N 1
ATOM 1383 C CA . GLY A 1 176 ? 9.216 -13.236 -14.570 1.00 71.19 176 GLY A CA 1
ATOM 1384 C C . GLY A 1 176 ? 7.903 -13.945 -14.899 1.00 71.19 176 GLY A C 1
ATOM 1385 O O . GLY A 1 176 ? 7.899 -14.863 -15.720 1.00 71.19 176 GLY A O 1
ATOM 1386 N N . ALA A 1 177 ? 6.784 -13.536 -14.290 1.00 62.78 177 ALA A N 1
ATOM 1387 C CA . ALA A 1 177 ? 5.479 -13.933 -14.797 1.00 62.78 177 ALA A CA 1
ATOM 1388 C C . ALA A 1 177 ? 5.299 -13.371 -16.220 1.00 62.78 177 ALA A C 1
ATOM 1390 O O . ALA A 1 177 ? 5.689 -12.235 -16.490 1.00 62.78 177 ALA A O 1
ATOM 1391 N N . ASN A 1 178 ? 4.676 -14.147 -17.111 1.00 53.56 178 ASN A N 1
ATOM 1392 C CA . ASN A 1 178 ? 4.238 -13.696 -18.437 1.00 53.56 178 ASN A CA 1
ATOM 1393 C C . ASN A 1 178 ? 2.723 -13.401 -18.417 1.00 53.56 178 ASN A C 1
ATOM 1395 O O . ASN A 1 178 ? 1.958 -14.176 -18.999 1.00 53.56 178 ASN A O 1
ATOM 1399 N N . PRO A 1 179 ? 2.236 -12.344 -17.739 1.00 50.66 179 PRO A N 1
ATOM 1400 C CA . PRO A 1 179 ? 0.883 -11.880 -17.988 1.00 50.66 179 PRO A CA 1
ATOM 1401 C C . PRO A 1 179 ? 0.834 -11.227 -19.382 1.00 50.66 179 PRO A C 1
ATOM 1403 O O . PRO A 1 179 ? 1.827 -10.624 -19.803 1.00 50.66 179 PRO A O 1
ATOM 1406 N N . PRO A 1 180 ? -0.292 -11.301 -20.114 1.00 52.06 180 PRO A N 1
ATOM 1407 C CA . PRO A 1 180 ? -0.391 -10.682 -21.439 1.00 52.06 180 PRO A CA 1
ATOM 1408 C C . PRO A 1 180 ? -0.350 -9.138 -21.379 1.00 52.06 180 PRO A C 1
ATOM 1410 O O . PRO A 1 180 ? -0.120 -8.481 -22.391 1.00 52.06 180 PRO A O 1
ATOM 1413 N N . GLY A 1 181 ? -0.442 -8.571 -20.168 1.00 57.03 181 GLY A N 1
ATOM 1414 C CA . GLY A 1 181 ? -0.086 -7.205 -19.791 1.00 57.03 181 GLY A CA 1
ATOM 1415 C C . GLY A 1 181 ? -0.321 -6.986 -18.290 1.00 57.03 181 GLY A C 1
ATOM 1416 O O . GLY A 1 181 ? -1.080 -7.726 -17.667 1.00 57.03 181 GLY A O 1
ATOM 1417 N N . LEU A 1 182 ? 0.297 -5.960 -17.694 1.00 60.53 182 LEU A N 1
ATOM 1418 C CA . LEU A 1 182 ? 0.074 -5.564 -16.286 1.00 60.53 182 LEU A CA 1
ATOM 1419 C C . LEU A 1 182 ? -1.426 -5.306 -15.980 1.00 60.53 182 LEU A C 1
ATOM 1421 O O . LEU A 1 182 ? -1.863 -5.491 -14.848 1.00 60.53 182 LEU A O 1
ATOM 1425 N N . HIS A 1 183 ? -2.209 -4.913 -16.993 1.00 60.66 183 HIS A N 1
ATOM 1426 C CA . HIS A 1 183 ? -3.603 -4.475 -16.872 1.00 60.66 183 HIS A CA 1
ATOM 1427 C C . HIS A 1 183 ? -4.568 -5.656 -16.751 1.00 60.66 183 HIS A C 1
ATOM 1429 O O . HIS A 1 183 ? -5.675 -5.517 -16.242 1.00 60.66 183 HIS A O 1
ATOM 1435 N N . GLU A 1 184 ? -4.136 -6.830 -17.207 1.00 58.66 184 GLU A N 1
ATOM 1436 C CA . GLU A 1 184 ? -4.938 -8.052 -17.202 1.00 58.66 184 GLU A CA 1
ATOM 1437 C C . GLU A 1 184 ? -4.892 -8.783 -15.852 1.00 58.66 184 GLU A C 1
ATOM 1439 O O . GLU A 1 184 ? -5.579 -9.785 -15.662 1.00 58.66 184 GLU A O 1
ATOM 1444 N N . LEU A 1 185 ? -4.106 -8.277 -14.897 1.00 62.91 185 LEU A N 1
ATOM 1445 C CA . LEU A 1 185 ? -4.043 -8.800 -13.538 1.00 62.91 185 LEU A CA 1
ATOM 1446 C C . LEU A 1 185 ? -5.288 -8.358 -12.756 1.00 62.91 185 LEU A C 1
ATOM 1448 O O . LEU A 1 185 ? -5.387 -7.222 -12.290 1.00 62.91 185 LEU A O 1
ATOM 1452 N N . ASN A 1 186 ? -6.251 -9.272 -12.617 1.00 56.72 186 ASN A N 1
ATOM 1453 C CA . ASN A 1 186 ? -7.425 -9.074 -11.776 1.00 56.72 186 ASN A CA 1
ATOM 1454 C C . ASN A 1 186 ? -7.129 -9.540 -10.344 1.00 56.72 186 ASN A C 1
ATOM 1456 O O . ASN A 1 186 ? -7.092 -10.734 -10.059 1.00 56.72 186 ASN A O 1
ATOM 1460 N N . PHE A 1 187 ? -6.945 -8.587 -9.435 1.00 61.62 187 PHE A N 1
ATOM 1461 C CA . PHE A 1 187 ? -6.624 -8.855 -8.032 1.00 61.62 187 PHE A CA 1
ATOM 1462 C C . PHE A 1 187 ? -7.848 -9.027 -7.120 1.00 61.62 187 PHE A C 1
ATOM 1464 O O . PHE A 1 187 ? -7.725 -8.825 -5.919 1.00 61.62 187 PHE A O 1
ATOM 1471 N N . GLY A 1 188 ? -9.025 -9.360 -7.664 1.00 61.25 188 GLY A N 1
ATOM 1472 C CA . GLY A 1 188 ? -10.206 -9.721 -6.867 1.00 61.25 188 GLY A CA 1
ATOM 1473 C C . GLY A 1 188 ? -10.003 -11.026 -6.077 1.00 61.25 188 GLY A C 1
ATOM 1474 O O . GLY A 1 188 ? -9.095 -11.143 -5.260 1.00 61.25 188 GLY A O 1
ATOM 1475 N N . ASP A 1 189 ? -10.803 -12.059 -6.354 1.00 48.12 189 ASP A N 1
ATOM 1476 C CA . ASP A 1 189 ? -10.721 -13.368 -5.667 1.00 48.12 189 ASP A CA 1
ATOM 1477 C C . ASP A 1 189 ? -9.343 -14.072 -5.780 1.00 48.12 189 ASP A C 1
ATOM 1479 O O . ASP A 1 189 ? -9.077 -15.061 -5.093 1.00 48.12 189 ASP A O 1
ATOM 1483 N N . GLU A 1 190 ? -8.444 -13.575 -6.636 1.00 52.22 190 GLU A N 1
ATOM 1484 C CA . GLU A 1 190 ? -7.113 -14.131 -6.881 1.00 52.22 190 GLU A CA 1
ATOM 1485 C C . GLU A 1 190 ? -5.966 -13.411 -6.161 1.00 52.22 190 GLU A C 1
ATOM 1487 O O . GLU A 1 190 ? -4.822 -13.830 -6.334 1.00 52.22 190 GLU A O 1
ATOM 1492 N N . LEU A 1 191 ? -6.211 -12.404 -5.309 1.00 54.78 191 LEU A N 1
ATOM 1493 C CA . LEU A 1 191 ? -5.141 -11.762 -4.526 1.00 54.78 191 LEU A CA 1
ATOM 1494 C C . LEU A 1 191 ? -4.300 -12.796 -3.753 1.00 54.78 191 LEU A C 1
ATOM 1496 O O . LEU A 1 191 ? -3.076 -12.776 -3.825 1.00 54.78 191 LEU A O 1
ATOM 1500 N N . TYR A 1 192 ? -4.946 -13.792 -3.138 1.00 51.22 192 TYR A N 1
ATOM 1501 C CA . TYR A 1 192 ? -4.274 -14.920 -2.475 1.00 51.22 192 TYR A CA 1
ATOM 1502 C C . TYR A 1 192 ? -3.395 -15.765 -3.409 1.00 51.22 192 TYR A C 1
ATOM 1504 O O . TYR A 1 192 ? -2.397 -16.346 -2.979 1.00 51.22 192 TYR A O 1
ATOM 1512 N N . ASN A 1 193 ? -3.775 -15.872 -4.682 1.00 51.50 193 ASN A N 1
ATOM 1513 C CA . ASN A 1 193 ? -3.008 -16.587 -5.698 1.00 51.50 193 ASN A CA 1
ATOM 1514 C C . ASN A 1 193 ? -1.799 -15.746 -6.138 1.00 51.50 193 ASN A C 1
ATOM 1516 O O . ASN A 1 193 ? -0.692 -16.265 -6.262 1.00 51.50 193 ASN A O 1
ATOM 1520 N N . PHE A 1 194 ? -2.001 -14.435 -6.299 1.00 54.78 194 PHE A N 1
ATOM 1521 C CA . PHE A 1 194 ? -0.973 -13.489 -6.719 1.00 54.78 194 PHE A CA 1
ATOM 1522 C C . PHE A 1 194 ? 0.051 -13.172 -5.638 1.00 54.78 194 PHE A C 1
ATOM 1524 O O . PHE A 1 194 ? 1.215 -13.044 -5.985 1.00 54.78 194 PHE A O 1
ATOM 1531 N N . SER A 1 195 ? -0.327 -13.135 -4.359 1.00 52.84 195 SER A N 1
ATOM 1532 C CA . SER A 1 195 ? 0.600 -13.006 -3.223 1.00 52.84 195 SER A CA 1
ATOM 1533 C C . SER A 1 195 ? 1.455 -14.261 -2.986 1.00 52.84 195 SER A C 1
ATOM 1535 O O . SER A 1 195 ? 2.185 -14.334 -2.001 1.00 52.84 195 SER A O 1
ATOM 1537 N N . GLY A 1 196 ? 1.335 -15.288 -3.839 1.00 49.53 196 GLY A N 1
ATOM 1538 C CA . GLY A 1 196 ? 2.082 -16.544 -3.736 1.00 49.53 196 GLY A CA 1
ATOM 1539 C C . GLY A 1 196 ? 1.610 -17.482 -2.621 1.00 49.53 196 GLY A C 1
ATOM 1540 O O . GLY A 1 196 ? 2.139 -18.580 -2.484 1.00 49.53 196 GLY A O 1
ATOM 1541 N N . LEU A 1 197 ? 0.582 -17.113 -1.852 1.00 45.59 197 LEU A N 1
ATOM 1542 C CA . LEU A 1 197 ? 0.151 -17.842 -0.652 1.00 45.59 197 LEU A CA 1
ATOM 1543 C C . LEU A 1 197 ? -0.508 -19.198 -0.951 1.00 45.59 197 LEU A C 1
ATOM 1545 O O . LEU A 1 197 ? -0.607 -20.043 -0.065 1.00 45.59 197 LEU A O 1
ATOM 1549 N N . LYS A 1 198 ? -0.953 -19.440 -2.191 1.00 45.91 198 LYS A N 1
ATOM 1550 C CA . LYS A 1 198 ? -1.642 -20.686 -2.571 1.00 45.91 198 LYS A CA 1
ATOM 1551 C C . LYS A 1 198 ? -0.695 -21.869 -2.811 1.00 45.91 198 LYS A C 1
ATOM 1553 O O . LYS A 1 198 ? -1.127 -23.017 -2.730 1.00 45.91 198 LYS A O 1
ATOM 1558 N N . THR A 1 199 ? 0.576 -21.601 -3.109 1.00 47.03 199 THR A N 1
ATOM 1559 C CA . THR A 1 199 ? 1.591 -22.624 -3.427 1.00 47.03 199 THR A CA 1
ATOM 1560 C C . THR A 1 199 ? 2.731 -22.695 -2.418 1.00 47.03 199 THR A C 1
ATOM 1562 O O . THR A 1 199 ? 3.624 -23.522 -2.583 1.00 47.03 199 THR A O 1
ATOM 1565 N N . VAL A 1 200 ? 2.716 -21.865 -1.373 1.00 48.59 200 VAL A N 1
ATOM 1566 C CA . VAL A 1 200 ? 3.700 -21.958 -0.294 1.00 48.59 200 VAL A CA 1
ATOM 1567 C C . VAL A 1 200 ? 3.300 -23.120 0.606 1.00 48.59 200 VAL A C 1
ATOM 1569 O O . VAL A 1 200 ? 2.343 -23.047 1.377 1.00 48.59 200 VAL A O 1
ATOM 1572 N N . GLN A 1 201 ? 4.032 -24.226 0.481 1.00 52.22 201 GLN A N 1
ATOM 1573 C CA . GLN A 1 201 ? 4.110 -25.192 1.563 1.00 52.22 201 GLN A CA 1
ATOM 1574 C C . GLN A 1 201 ? 4.736 -24.431 2.738 1.00 52.22 201 GLN A C 1
ATOM 1576 O O . GLN A 1 201 ? 5.823 -23.887 2.561 1.00 52.22 201 GLN A O 1
ATOM 1581 N N . PRO A 1 202 ? 4.038 -24.284 3.875 1.00 54.59 202 PRO A N 1
ATOM 1582 C CA . PRO A 1 202 ? 4.532 -23.447 4.953 1.00 54.59 202 PRO A CA 1
ATOM 1583 C C . PRO A 1 202 ? 5.888 -23.979 5.409 1.00 54.59 202 PRO A C 1
ATOM 1585 O O . PRO A 1 202 ? 5.995 -25.157 5.753 1.00 54.59 202 PRO A O 1
ATOM 1588 N N . ASP A 1 203 ? 6.897 -23.108 5.424 1.00 61.97 203 ASP A N 1
ATOM 1589 C CA . ASP A 1 203 ? 8.232 -23.448 5.927 1.00 61.97 203 ASP A CA 1
ATOM 1590 C C . ASP A 1 203 ? 8.177 -23.859 7.406 1.00 61.97 203 ASP A C 1
ATOM 1592 O O . ASP A 1 203 ? 9.048 -24.575 7.887 1.00 61.97 203 ASP A O 1
ATOM 1596 N N . VAL A 1 204 ? 7.118 -23.432 8.107 1.00 62.66 204 VAL A N 1
ATOM 1597 C CA . VAL A 1 204 ? 6.861 -23.677 9.526 1.00 62.66 204 VAL A CA 1
ATOM 1598 C C . VAL A 1 204 ? 5.382 -23.987 9.761 1.00 62.66 204 VAL A C 1
ATOM 1600 O O . VAL A 1 204 ? 4.501 -23.220 9.369 1.00 62.66 204 VAL A O 1
ATOM 1603 N N . VAL A 1 205 ? 5.090 -25.080 10.472 1.00 68.44 205 VAL A N 1
ATOM 1604 C CA . VAL A 1 205 ? 3.722 -25.483 10.841 1.00 68.44 205 VAL A CA 1
ATOM 1605 C C . VAL A 1 205 ? 3.499 -25.266 12.337 1.00 68.44 205 VAL A C 1
ATOM 1607 O O . VAL A 1 205 ? 4.235 -25.803 13.160 1.00 68.44 205 VAL A O 1
ATOM 1610 N N . VAL A 1 206 ? 2.465 -24.507 12.709 1.00 70.50 206 VAL A N 1
ATOM 1611 C CA . VAL A 1 206 ? 2.098 -24.288 14.120 1.00 70.50 206 VAL A CA 1
ATOM 1612 C C . VAL A 1 206 ? 1.072 -25.313 14.609 1.00 70.50 206 VAL A C 1
ATOM 1614 O O . VAL A 1 206 ? 0.298 -25.876 13.828 1.00 70.50 206 VAL A O 1
ATOM 1617 N N . ALA A 1 207 ? 1.047 -25.555 15.921 1.00 73.62 207 ALA A N 1
ATOM 1618 C CA . ALA A 1 207 ? 0.076 -26.451 16.540 1.00 73.62 207 ALA A CA 1
ATOM 1619 C C . ALA A 1 207 ? -1.356 -25.919 16.336 1.00 73.62 207 ALA A C 1
ATOM 1621 O O . ALA A 1 207 ? -1.662 -24.777 16.679 1.00 73.62 207 ALA A O 1
ATOM 1622 N N . LYS A 1 208 ? -2.241 -26.755 15.776 1.00 68.50 208 LYS A N 1
ATOM 1623 C CA . LYS A 1 208 ? -3.630 -26.375 15.441 1.00 68.50 208 LYS A CA 1
ATOM 1624 C C . LYS A 1 208 ? -4.463 -25.949 16.651 1.00 68.50 208 LYS A C 1
ATOM 1626 O O . LYS A 1 208 ? -5.461 -25.259 16.491 1.00 68.50 208 LYS A O 1
ATOM 1631 N N . ASP A 1 209 ? -4.076 -26.398 17.835 1.00 77.31 209 ASP A N 1
ATOM 1632 C CA . ASP A 1 209 ? -4.721 -26.103 19.113 1.00 77.31 209 ASP A CA 1
ATOM 1633 C C . ASP A 1 209 ? -4.199 -24.814 19.773 1.00 77.31 209 ASP A C 1
ATOM 1635 O O . ASP A 1 209 ? -4.697 -24.426 20.827 1.00 77.31 209 ASP A O 1
ATOM 1639 N N . GLY A 1 210 ? -3.204 -24.149 19.171 1.00 66.62 210 GLY A N 1
ATOM 1640 C CA . GLY A 1 210 ? -2.595 -22.933 19.709 1.00 66.62 210 GLY A CA 1
ATOM 1641 C C . GLY A 1 210 ? -1.757 -23.151 20.972 1.00 66.62 210 GLY A C 1
ATOM 1642 O O . GLY A 1 210 ? -1.343 -22.176 21.592 1.00 66.62 210 GLY A O 1
ATOM 1643 N N . LEU A 1 211 ? -1.476 -24.400 21.365 1.00 79.00 211 LEU A N 1
ATOM 1644 C CA . LEU A 1 211 ? -0.774 -24.711 22.617 1.00 79.00 211 LEU A CA 1
ATOM 1645 C C . LEU A 1 211 ? 0.744 -24.499 22.544 1.00 79.00 211 LEU A C 1
ATOM 1647 O O . LEU A 1 211 ? 1.430 -24.636 23.554 1.00 79.00 211 LEU A O 1
ATOM 1651 N N . GLY A 1 212 ? 1.283 -24.189 21.361 1.00 67.00 212 GLY A N 1
ATOM 1652 C CA . GLY A 1 212 ? 2.708 -23.900 21.187 1.00 67.00 212 GLY A CA 1
ATOM 1653 C C . GLY A 1 212 ? 3.632 -25.107 21.389 1.00 67.00 212 GLY A C 1
ATOM 1654 O O . GLY A 1 212 ? 4.833 -24.932 21.567 1.00 67.00 212 GLY A O 1
ATOM 1655 N N . ASN A 1 213 ? 3.095 -26.330 21.405 1.00 70.19 213 ASN A N 1
ATOM 1656 C CA . ASN A 1 213 ? 3.875 -27.528 21.698 1.00 70.19 213 ASN A CA 1
ATOM 1657 C C . ASN A 1 213 ? 4.430 -28.153 20.409 1.00 70.19 213 ASN A C 1
ATOM 1659 O O . ASN A 1 213 ? 3.807 -29.032 19.813 1.00 70.19 213 ASN A O 1
ATOM 1663 N N . PHE A 1 214 ? 5.596 -27.683 19.969 1.00 66.06 214 PHE A N 1
ATOM 1664 C CA . PHE A 1 214 ? 6.326 -28.226 18.820 1.00 66.06 214 PHE A CA 1
ATOM 1665 C C . PHE A 1 214 ? 7.760 -28.591 19.216 1.00 66.06 214 PHE A C 1
ATOM 1667 O O . PHE A 1 214 ? 8.427 -27.869 19.950 1.00 66.06 214 PHE A O 1
ATOM 1674 N N . THR A 1 215 ? 8.224 -29.749 18.741 1.00 60.84 215 THR A N 1
ATOM 1675 C CA . THR A 1 215 ? 9.569 -30.290 19.019 1.00 60.84 215 THR A CA 1
ATOM 1676 C C . THR A 1 215 ? 10.635 -29.754 18.064 1.00 60.84 215 THR A C 1
ATOM 1678 O O . THR A 1 215 ? 11.809 -29.730 18.421 1.00 60.84 215 THR A O 1
ATOM 1681 N N . THR A 1 216 ? 10.226 -29.284 16.887 1.00 54.34 216 THR A N 1
ATOM 1682 C CA . THR A 1 216 ? 11.052 -28.601 15.884 1.00 54.34 216 THR A CA 1
ATOM 1683 C C . THR A 1 216 ? 10.158 -27.669 15.074 1.00 54.34 216 THR A C 1
ATOM 1685 O O . THR A 1 216 ? 9.004 -28.017 14.810 1.00 54.34 216 THR A O 1
ATOM 1688 N N . VAL A 1 217 ? 10.707 -26.504 14.729 1.00 60.00 217 VAL A N 1
ATOM 1689 C CA . VAL A 1 217 ? 10.134 -25.486 13.839 1.00 60.00 217 VAL A CA 1
ATOM 1690 C C . VAL A 1 217 ? 10.775 -25.652 12.474 1.00 60.00 217 VAL A C 1
ATOM 1692 O O . VAL A 1 217 ? 12.024 -25.753 12.455 1.00 60.00 217 VAL A O 1
#

Organism: Helianthus annuus (NCBI:txid4232)